Protein AF-A0A8T5FDL2-F1 (afdb_monomer)

pLDDT: mean 75.12, std 11.07, range [42.88, 91.69]

Secondary structure (DSSP, 8-state):
-HHHHHHHHHHHHHHHHHHHHHHHHHHHHHHHHHHHHHHHHHHHHHHHHHHHHHHHHHHHHH----TTHHHHHHHHHHHHHHHHHHHHHHHHHHHHHHHHHHHHHHHHHHHHHHHHHHHHHHHHHHHHHHHHHHHHHH----SSSHHHHHHHHHHHH-HHHHTSHHHHHHTTTPPPPPTTTS-SSS---GGGTTSSEEEE-SS-EEEEEEEEEE-HHHHHHHHHHHHHHHHHHHHTT--EEEEEEEEEEE-GGGSSHHHHHHHHHHHTTSSSEEEEEEE-SS-EEEEE--

Nearest PDB structures (foldseek):
  6grj-assembly1_B  TM=4.784E-01  e=1.355E-01  Aeromonas hydrophila
  7a0g-assembly1_JJJ  TM=4.866E-01  e=2.776E-01  Serratia marcescens
  7nsu-assembly1_D  TM=5.653E-01  e=1.238E+00  Escherichia coli
  2b5u-assembly2_C  TM=4.898E-01  e=6.806E-01  Escherichia coli
  1jch-assembly1_A  TM=4.962E-01  e=1.314E+00  Escherichia coli str. K-12 substr. W3110

Solvent-accessible surface area (backbone atoms only — not comparable to full-atom values): 15601 Å² total; per-residue (Å²): 113,72,62,60,56,49,54,53,50,52,52,47,54,52,52,52,53,50,52,51,48,53,55,51,51,54,50,36,51,54,44,36,52,52,15,50,51,33,30,52,51,11,53,52,42,35,52,52,38,50,52,52,51,51,53,50,54,52,55,58,75,73,53,96,79,68,87,60,75,49,50,58,53,49,53,51,50,53,52,53,42,52,53,42,42,53,53,15,52,51,32,32,53,53,12,49,51,40,34,54,52,32,51,53,54,47,53,52,48,53,56,53,47,51,52,51,50,48,55,51,55,60,65,39,43,63,55,41,52,51,38,46,54,52,47,34,74,73,49,72,79,54,57,93,46,76,67,29,25,53,50,46,54,47,32,71,53,36,64,65,47,57,78,29,74,63,39,59,36,42,79,68,75,39,80,65,75,39,40,71,76,56,64,90,80,57,101,62,75,75,86,51,50,94,29,47,35,71,45,76,49,95,92,20,24,42,37,31,40,74,46,63,66,48,43,58,71,56,50,51,50,51,52,54,50,49,48,65,54,34,62,62,27,50,79,71,73,46,35,49,46,36,39,40,38,36,19,55,38,72,40,69,68,63,76,39,83,66,31,60,59,56,48,51,60,60,46,67,74,40,89,40,33,54,33,36,34,34,44,52,101,78,38,55,46,81,78,42,81,94

Sequence (290 aa):
MSDQLNDESIHHTIIDHYELFIKTRDYLLTLLVIGSILLIAGVVGYQFTMDVSKNMLNIINETEIIKISFMNIVEQSVKLGFIGITSASLSMVIGSIIIVYSSGVFYITIIQGKKKKQEIIDSHHELIRRSYFLNFELVGFEGKTRLDKIFNHAAMVFPELKKTKTYKRFLKGKSVPKMKDRGISHKINKTWFDYDLAIKTISGVFVFKTKETINFLELKKIIDDVNSKQFVQKFFNEPVIRVICVAKSFDESIKNETFEKEFLEISKKGDYKVDLIEENENSYSVIWID

Structure (mmCIF, N/CA/C/O backbone):
data_AF-A0A8T5FDL2-F1
#
_entry.id   AF-A0A8T5FDL2-F1
#
loop_
_atom_site.group_PDB
_atom_site.id
_atom_site.type_symbol
_atom_site.label_atom_id
_atom_site.label_alt_id
_atom_site.label_comp_id
_atom_site.label_asym_id
_atom_site.label_entity_id
_atom_site.label_seq_id
_atom_site.pdbx_PDB_ins_code
_atom_site.Cartn_x
_atom_site.Cartn_y
_atom_site.Cartn_z
_atom_site.occupancy
_atom_site.B_iso_or_equiv
_atom_site.auth_seq_id
_atom_site.auth_comp_id
_atom_site.auth_asym_id
_atom_site.auth_atom_id
_atom_site.pdbx_PDB_model_num
ATOM 1 N N . MET A 1 1 ? -30.758 1.110 1.922 1.00 46.78 1 MET A N 1
ATOM 2 C CA . MET A 1 1 ? -30.216 0.019 1.076 1.00 46.78 1 MET A CA 1
ATOM 3 C C . MET A 1 1 ? -29.753 0.518 -0.295 1.00 46.78 1 MET A C 1
ATOM 5 O O . MET A 1 1 ? -28.713 0.059 -0.740 1.00 46.78 1 MET A O 1
ATOM 9 N N . SER A 1 2 ? -30.445 1.473 -0.939 1.00 44.56 2 SER A N 1
ATOM 10 C CA . SER A 1 2 ? -29.991 2.106 -2.197 1.00 44.56 2 SER A CA 1
ATOM 11 C C . SER A 1 2 ? -28.660 2.854 -2.065 1.00 44.56 2 SER A C 1
ATOM 13 O O . SER A 1 2 ? -27.810 2.733 -2.938 1.00 44.56 2 SER A O 1
ATOM 15 N N . ASP A 1 3 ? -28.456 3.572 -0.958 1.00 51.09 3 ASP A N 1
ATOM 16 C CA . ASP A 1 3 ? -27.266 4.417 -0.776 1.00 51.09 3 ASP A CA 1
ATOM 17 C C . ASP A 1 3 ? -25.990 3.595 -0.553 1.00 51.09 3 ASP A C 1
ATOM 19 O O . ASP A 1 3 ? -24.954 3.905 -1.122 1.00 51.09 3 ASP A O 1
ATOM 23 N N . GLN A 1 4 ? -26.078 2.478 0.178 1.00 48.72 4 GLN A N 1
ATOM 24 C CA . GLN A 1 4 ? -24.944 1.564 0.381 1.00 48.72 4 GLN A CA 1
ATOM 25 C C . GLN A 1 4 ? -24.502 0.875 -0.918 1.00 48.72 4 GLN A C 1
ATOM 27 O O . GLN A 1 4 ? -23.310 0.696 -1.144 1.00 48.72 4 GLN A O 1
ATOM 32 N N . LEU A 1 5 ? -25.455 0.517 -1.787 1.00 51.97 5 LEU A N 1
ATOM 33 C CA . LEU A 1 5 ? -25.165 -0.030 -3.118 1.00 51.97 5 LEU A CA 1
ATOM 34 C C . LEU A 1 5 ? -24.471 1.003 -4.014 1.00 51.97 5 LEU A C 1
ATOM 36 O O . LEU A 1 5 ? -23.606 0.644 -4.814 1.00 51.97 5 LEU A O 1
ATOM 40 N N . ASN A 1 6 ? -24.828 2.280 -3.866 1.00 57.81 6 ASN A N 1
ATOM 41 C CA . ASN A 1 6 ? -24.193 3.369 -4.596 1.00 57.81 6 ASN A CA 1
ATOM 42 C C . ASN A 1 6 ? -22.765 3.632 -4.084 1.00 57.81 6 ASN A C 1
ATOM 44 O O . ASN A 1 6 ? -21.838 3.722 -4.885 1.00 57.81 6 ASN A O 1
ATOM 48 N N . ASP A 1 7 ? -22.564 3.649 -2.765 1.00 58.69 7 ASP A N 1
ATOM 49 C CA . ASP A 1 7 ? -21.250 3.861 -2.143 1.00 58.69 7 ASP A CA 1
ATOM 50 C C . ASP A 1 7 ? -20.268 2.715 -2.456 1.00 58.69 7 ASP A C 1
ATOM 52 O O . ASP A 1 7 ? -19.099 2.954 -2.774 1.00 58.69 7 ASP A O 1
ATOM 56 N N . GLU A 1 8 ? -20.736 1.462 -2.445 1.00 61.38 8 GLU A N 1
ATOM 57 C CA . GLU A 1 8 ? -19.916 0.301 -2.816 1.00 61.38 8 GLU A CA 1
ATOM 58 C C . GLU A 1 8 ? -19.557 0.322 -4.316 1.00 61.38 8 GLU A C 1
ATOM 60 O O . GLU A 1 8 ? -18.412 0.052 -4.685 1.00 61.38 8 GLU A O 1
ATOM 65 N N . SER A 1 9 ? -20.492 0.733 -5.180 1.00 63.56 9 SER A N 1
ATOM 66 C CA . SER A 1 9 ? -20.265 0.926 -6.622 1.00 63.56 9 SER A CA 1
ATOM 67 C C . SER A 1 9 ? -19.225 2.018 -6.919 1.00 63.56 9 SER A C 1
ATOM 69 O O . SER A 1 9 ? -18.319 1.823 -7.741 1.00 63.56 9 SER A O 1
ATOM 71 N N . ILE A 1 10 ? -19.293 3.148 -6.208 1.00 64.38 10 ILE A N 1
ATOM 72 C CA . ILE A 1 10 ? -18.326 4.249 -6.326 1.00 64.38 10 ILE A CA 1
ATOM 73 C C . ILE A 1 10 ? -16.932 3.775 -5.896 1.00 64.38 10 ILE A C 1
ATOM 75 O O . ILE A 1 10 ? -15.960 3.968 -6.631 1.00 64.38 10 ILE A O 1
ATOM 79 N N . HIS A 1 11 ? -16.830 3.074 -4.761 1.00 63.56 11 HIS A N 1
ATOM 80 C CA . HIS A 1 11 ? -15.569 2.483 -4.307 1.00 63.56 11 HIS A CA 1
ATOM 81 C C . HIS A 1 11 ? -14.986 1.489 -5.317 1.00 63.56 11 HIS A C 1
ATOM 83 O O . HIS A 1 11 ? -13.786 1.526 -5.595 1.00 63.56 11 HIS A O 1
ATOM 89 N N . HIS A 1 12 ? -15.812 0.616 -5.896 1.00 66.88 12 HIS A N 1
ATOM 90 C CA . HIS A 1 12 ? -15.363 -0.331 -6.916 1.00 66.88 12 HIS A CA 1
ATOM 91 C C . HIS A 1 12 ? -14.820 0.369 -8.162 1.00 66.88 12 HIS A C 1
ATOM 93 O O . HIS A 1 12 ? -13.719 0.046 -8.609 1.00 66.88 12 HIS A O 1
ATOM 99 N N . THR A 1 13 ? -15.537 1.376 -8.661 1.00 66.81 13 THR A N 1
ATOM 100 C CA . THR A 1 13 ? -15.138 2.156 -9.843 1.00 66.81 13 THR A CA 1
ATOM 101 C C . THR A 1 13 ? -13.774 2.819 -9.646 1.00 66.81 13 THR A C 1
ATOM 103 O O . THR A 1 13 ? -12.929 2.832 -10.543 1.00 66.81 13 THR A O 1
ATOM 106 N N . ILE A 1 14 ? -13.529 3.333 -8.444 1.00 64.75 14 ILE A N 1
ATOM 107 C CA . ILE A 1 14 ? -12.275 3.986 -8.079 1.00 64.75 14 ILE A CA 1
ATOM 108 C C . ILE A 1 14 ? -11.114 2.989 -8.008 1.00 64.75 14 ILE A C 1
ATOM 110 O O . ILE A 1 14 ? -10.037 3.250 -8.553 1.00 64.75 14 ILE A O 1
ATOM 114 N N . I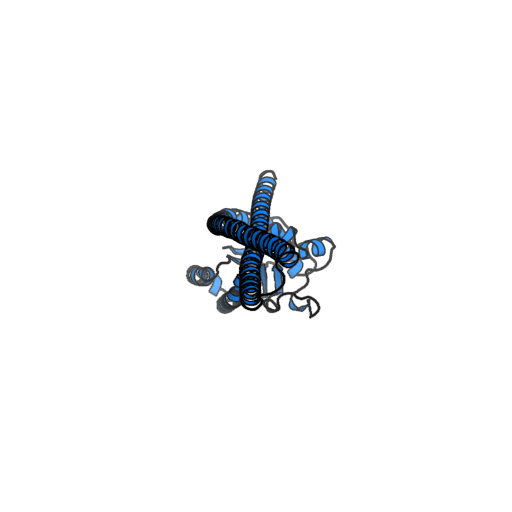LE A 1 15 ? -11.329 1.832 -7.376 1.00 65.56 15 ILE A N 1
ATOM 115 C CA . ILE A 1 15 ? -10.312 0.778 -7.282 1.00 65.56 15 ILE A CA 1
ATOM 116 C C . ILE A 1 15 ? -9.947 0.274 -8.680 1.00 65.56 15 ILE A C 1
ATOM 118 O O . ILE A 1 15 ? -8.767 0.091 -8.976 1.00 65.56 15 ILE A O 1
ATOM 122 N N . ASP A 1 16 ? -10.937 0.079 -9.546 1.00 69.06 16 ASP A N 1
ATOM 123 C CA . ASP A 1 16 ? -10.720 -0.412 -10.905 1.00 69.06 16 ASP A CA 1
ATOM 124 C C . ASP A 1 16 ? -9.981 0.633 -11.763 1.00 69.06 16 ASP A C 1
ATOM 126 O O . ASP A 1 16 ? -9.085 0.285 -12.538 1.00 69.06 16 ASP A O 1
ATOM 130 N N . HIS A 1 17 ? -10.255 1.930 -11.562 1.00 67.56 17 HIS A N 1
ATOM 131 C CA . HIS A 1 17 ? -9.475 3.010 -12.175 1.00 67.56 17 HIS A CA 1
ATOM 132 C C . HIS A 1 17 ? -8.007 2.992 -11.717 1.00 67.56 17 HIS A C 1
ATOM 134 O O . HIS A 1 17 ? -7.092 3.183 -12.523 1.00 67.56 17 HIS A O 1
ATOM 140 N N . TYR A 1 18 ? -7.761 2.721 -10.433 1.00 66.25 18 TYR A N 1
ATOM 141 C CA . TYR A 1 18 ? -6.410 2.622 -9.882 1.00 66.25 18 TYR A CA 1
ATOM 142 C C . TYR A 1 18 ? -5.662 1.362 -10.356 1.00 66.25 18 TYR A C 1
ATOM 144 O O . TYR A 1 18 ? -4.462 1.404 -10.639 1.00 66.25 18 TYR A O 1
ATOM 152 N N . GLU A 1 19 ? -6.365 0.243 -10.512 1.00 68.12 19 GLU A N 1
ATOM 153 C CA . GLU A 1 19 ? -5.810 -0.985 -11.084 1.00 68.12 19 GLU A CA 1
ATOM 154 C C . GLU A 1 19 ? -5.405 -0.777 -12.552 1.00 68.12 19 GLU A C 1
ATOM 156 O O . GLU A 1 19 ? -4.294 -1.138 -12.956 1.00 68.12 19 GLU A O 1
ATOM 161 N N . LEU A 1 20 ? -6.259 -0.105 -13.332 1.00 69.94 20 LEU A N 1
ATOM 162 C CA . LEU A 1 20 ? -5.952 0.294 -14.704 1.00 69.94 20 LEU A CA 1
ATOM 163 C C . LEU A 1 20 ? -4.722 1.209 -14.759 1.00 69.94 20 LEU A C 1
ATOM 165 O O . LEU A 1 20 ? -3.862 1.040 -15.627 1.00 69.94 20 LEU A O 1
ATOM 169 N N . PHE A 1 21 ? -4.604 2.141 -13.814 1.00 70.38 21 PHE A N 1
ATOM 170 C CA . PHE A 1 21 ? -3.457 3.035 -13.697 1.00 70.38 21 PHE A CA 1
ATOM 171 C C . PHE A 1 21 ? -2.140 2.276 -13.471 1.00 70.38 21 PHE A C 1
ATOM 173 O O . PHE A 1 21 ? -1.176 2.491 -14.210 1.00 70.38 21 PHE A O 1
ATOM 180 N N . ILE A 1 22 ? -2.098 1.356 -12.499 1.00 67.12 22 ILE A N 1
ATOM 181 C CA . ILE A 1 22 ? -0.906 0.532 -12.232 1.00 67.12 22 ILE A CA 1
ATOM 182 C C . ILE A 1 22 ? -0.541 -0.297 -13.463 1.00 67.12 22 ILE A C 1
ATOM 184 O O . ILE A 1 22 ? 0.617 -0.303 -13.879 1.00 67.12 22 ILE A O 1
ATOM 188 N N . LYS A 1 23 ? -1.530 -0.945 -14.087 1.00 74.94 23 LYS A N 1
ATOM 189 C CA . LYS A 1 23 ? -1.309 -1.774 -15.276 1.00 74.94 23 LYS A CA 1
ATOM 190 C C . LYS A 1 23 ? -0.749 -0.959 -16.445 1.00 74.94 23 LYS A C 1
ATOM 192 O O . LYS A 1 23 ? 0.162 -1.413 -17.134 1.00 74.94 23 LYS A O 1
ATOM 197 N N . THR A 1 24 ? -1.255 0.258 -16.636 1.00 73.81 24 THR A N 1
ATOM 198 C CA . THR A 1 24 ? -0.779 1.186 -17.674 1.00 73.81 24 THR A CA 1
ATOM 199 C C . THR A 1 24 ? 0.656 1.631 -17.400 1.00 73.81 24 THR A C 1
ATOM 201 O O . THR A 1 24 ? 1.486 1.636 -18.306 1.00 73.81 24 THR A O 1
ATOM 204 N N . ARG A 1 25 ? 0.986 1.947 -16.143 1.00 75.31 25 ARG A N 1
ATOM 205 C CA . ARG A 1 25 ? 2.351 2.296 -15.733 1.00 75.31 25 ARG A CA 1
ATOM 206 C C . ARG A 1 25 ? 3.336 1.153 -15.985 1.00 75.31 25 ARG A C 1
ATOM 208 O O . ARG A 1 25 ? 4.406 1.391 -16.539 1.00 75.31 25 ARG A O 1
ATOM 215 N N . ASP A 1 26 ? 2.989 -0.065 -15.579 1.00 73.38 26 ASP A N 1
ATOM 216 C CA . ASP A 1 26 ? 3.865 -1.228 -15.742 1.00 73.38 26 ASP A CA 1
ATOM 217 C C . ASP A 1 26 ? 4.092 -1.531 -17.235 1.00 73.38 26 ASP A C 1
ATOM 219 O O . ASP A 1 26 ? 5.222 -1.790 -17.650 1.00 73.38 26 ASP A O 1
ATOM 223 N N . TYR A 1 27 ? 3.059 -1.373 -18.072 1.00 80.00 27 TYR A N 1
ATOM 224 C CA . TYR A 1 27 ? 3.185 -1.453 -19.530 1.00 80.00 27 TYR A CA 1
ATOM 225 C C . TYR A 1 27 ? 4.138 -0.385 -20.102 1.00 80.00 27 TYR A C 1
ATOM 227 O O . TYR A 1 27 ? 5.023 -0.699 -20.900 1.00 80.00 27 TYR A O 1
ATOM 235 N N . LEU A 1 28 ? 4.033 0.869 -19.653 1.00 77.50 28 LEU A N 1
ATOM 236 C CA . LEU A 1 28 ? 4.939 1.945 -20.078 1.00 77.50 28 LEU A CA 1
ATOM 237 C C . LEU A 1 28 ? 6.398 1.676 -19.681 1.00 77.50 28 LEU A C 1
ATOM 239 O O . LEU A 1 28 ? 7.301 1.943 -20.472 1.00 77.50 28 LEU A O 1
ATOM 243 N N . LEU A 1 29 ? 6.640 1.095 -18.501 1.00 76.38 29 LEU A N 1
ATOM 244 C CA . LEU A 1 29 ? 7.984 0.681 -18.081 1.00 76.38 29 LEU A CA 1
ATOM 245 C C . LEU A 1 29 ? 8.539 -0.432 -18.973 1.00 76.38 29 LEU A C 1
ATOM 247 O O . LEU A 1 29 ? 9.701 -0.371 -19.370 1.00 76.38 29 LEU A O 1
ATOM 251 N N . THR A 1 30 ? 7.718 -1.420 -19.343 1.00 81.00 30 THR A N 1
ATOM 252 C CA . THR A 1 30 ? 8.159 -2.459 -20.288 1.00 81.00 30 THR A CA 1
ATOM 253 C C . THR A 1 30 ? 8.506 -1.881 -21.659 1.00 81.00 30 THR A C 1
ATOM 255 O O . THR A 1 30 ? 9.526 -2.260 -22.233 1.00 81.00 30 THR A O 1
ATOM 258 N N . LEU A 1 31 ? 7.736 -0.903 -22.151 1.00 82.69 31 LEU A N 1
ATOM 259 C CA . LEU A 1 31 ? 8.047 -0.192 -23.393 1.00 82.69 31 LEU A CA 1
ATOM 260 C C . LEU A 1 31 ? 9.364 0.587 -23.307 1.00 82.69 31 LEU A C 1
ATOM 262 O O . LEU A 1 31 ? 10.145 0.543 -24.255 1.00 82.69 31 LEU A O 1
ATOM 266 N N . LEU A 1 32 ? 9.646 1.246 -22.179 1.00 83.12 32 LEU A N 1
ATOM 267 C CA . LEU A 1 32 ? 10.924 1.932 -21.956 1.00 83.12 32 LEU A CA 1
ATOM 268 C C . LEU A 1 32 ? 12.110 0.965 -22.004 1.00 83.12 32 LEU A C 1
ATOM 270 O O . LEU A 1 32 ? 13.120 1.261 -22.644 1.00 83.12 32 LEU A O 1
ATOM 274 N N . VAL A 1 33 ? 11.987 -0.204 -21.369 1.00 83.69 33 VAL A N 1
ATOM 275 C CA . VAL A 1 33 ? 13.027 -1.244 -21.400 1.00 83.69 33 VAL A CA 1
ATOM 276 C C . VAL A 1 33 ? 13.243 -1.753 -22.826 1.00 83.69 33 VAL A C 1
ATOM 278 O O . VAL A 1 33 ? 14.383 -1.807 -23.283 1.00 83.69 33 VAL A O 1
ATOM 281 N N . ILE A 1 34 ? 12.168 -2.059 -23.560 1.00 84.38 34 ILE A N 1
ATOM 282 C CA . ILE A 1 34 ? 12.250 -2.511 -24.959 1.00 84.38 34 ILE A CA 1
ATOM 283 C C . ILE A 1 34 ? 12.903 -1.440 -25.842 1.00 84.38 34 ILE A C 1
ATOM 285 O O . ILE A 1 34 ? 13.822 -1.749 -26.600 1.00 84.38 34 ILE A O 1
ATOM 289 N N . GLY A 1 35 ? 12.479 -0.179 -25.719 1.00 80.56 35 GLY A N 1
ATOM 290 C CA . GLY A 1 35 ? 13.069 0.938 -26.457 1.00 80.56 35 GLY A CA 1
ATOM 291 C C . GLY A 1 35 ? 14.560 1.115 -26.155 1.00 80.56 35 GLY A C 1
ATOM 292 O O . GLY A 1 35 ? 15.351 1.341 -27.070 1.00 80.56 35 GLY A O 1
ATOM 293 N N . SER A 1 36 ? 14.960 0.925 -24.894 1.00 83.44 36 SER A N 1
ATOM 294 C CA . SER A 1 36 ? 16.364 1.003 -24.466 1.00 83.44 36 SER A CA 1
ATOM 295 C C . SER A 1 36 ? 17.205 -0.126 -25.064 1.00 83.44 36 SER A C 1
ATOM 297 O O . SER A 1 36 ? 18.302 0.122 -25.561 1.00 83.44 36 SER A O 1
ATOM 299 N N . ILE A 1 37 ? 16.677 -1.355 -25.082 1.00 85.94 37 ILE A N 1
ATOM 300 C CA . ILE A 1 37 ? 17.334 -2.508 -25.716 1.00 85.94 37 ILE A CA 1
ATOM 301 C C . ILE A 1 37 ? 17.516 -2.265 -27.218 1.00 85.94 37 ILE A C 1
ATOM 303 O O . ILE A 1 37 ? 18.600 -2.512 -27.740 1.00 85.94 37 ILE A O 1
ATOM 307 N N . LEU A 1 38 ? 16.495 -1.743 -27.908 1.00 81.81 38 LEU A N 1
ATOM 308 C CA . LEU A 1 38 ? 16.569 -1.433 -29.342 1.00 81.81 38 LEU A CA 1
ATOM 309 C C . LEU A 1 38 ? 17.611 -0.353 -29.659 1.00 81.81 38 LEU A C 1
ATOM 311 O O . LEU A 1 38 ? 18.332 -0.477 -30.651 1.00 81.81 38 LEU A O 1
ATOM 315 N N . LEU A 1 39 ? 17.726 0.671 -28.807 1.00 81.50 39 LEU A N 1
ATOM 316 C CA . LEU A 1 39 ? 18.764 1.695 -28.931 1.00 81.50 39 LEU A CA 1
ATOM 317 C C . LEU A 1 39 ? 20.164 1.105 -28.760 1.00 81.50 39 LEU A C 1
ATOM 319 O O . LEU A 1 39 ? 21.026 1.344 -29.600 1.00 81.50 39 LEU A O 1
ATOM 323 N N . ILE A 1 40 ? 20.384 0.313 -27.705 1.00 84.44 40 ILE A N 1
ATOM 324 C CA . ILE A 1 40 ? 21.684 -0.322 -27.439 1.00 84.44 40 ILE A CA 1
ATOM 325 C C . ILE A 1 40 ? 22.054 -1.269 -28.583 1.00 84.44 40 ILE A C 1
ATOM 327 O O . ILE A 1 40 ? 23.170 -1.201 -29.091 1.00 84.44 40 ILE A O 1
ATOM 331 N N . ALA A 1 41 ? 21.117 -2.107 -29.034 1.00 80.69 41 ALA A N 1
ATOM 332 C CA . ALA A 1 41 ? 21.327 -3.007 -30.165 1.00 80.69 41 ALA A CA 1
ATOM 333 C C . ALA A 1 41 ? 21.661 -2.240 -31.454 1.00 80.69 41 ALA A C 1
ATOM 335 O O . ALA A 1 41 ? 22.539 -2.662 -32.201 1.00 80.69 41 ALA A O 1
ATOM 336 N N . GLY A 1 42 ? 21.013 -1.094 -31.684 1.00 79.75 42 GLY A N 1
ATOM 337 C CA . GLY A 1 42 ? 21.320 -0.209 -32.805 1.00 79.75 42 GLY A CA 1
ATOM 338 C C . GLY A 1 42 ? 22.719 0.398 -32.726 1.00 79.75 42 GLY A C 1
ATOM 339 O O . GLY A 1 42 ? 23.465 0.323 -33.695 1.00 79.75 42 GLY A O 1
ATOM 340 N N . VAL A 1 43 ? 23.122 0.926 -31.565 1.00 82.69 43 VAL A N 1
ATOM 341 C CA . VAL A 1 43 ? 24.470 1.493 -31.361 1.00 82.69 43 VAL A CA 1
ATOM 342 C C . VAL A 1 43 ? 25.552 0.427 -31.533 1.00 82.69 43 VAL A C 1
ATOM 344 O O . VAL A 1 43 ? 26.521 0.649 -32.256 1.00 82.69 43 VAL A O 1
ATOM 347 N N . VAL A 1 44 ? 25.378 -0.740 -30.907 1.00 85.19 44 VAL A N 1
ATOM 348 C CA . VAL A 1 44 ? 26.329 -1.858 -31.000 1.00 85.19 44 VAL A CA 1
ATOM 349 C C . VAL A 1 44 ? 26.395 -2.393 -32.429 1.00 85.19 44 VAL A C 1
ATOM 351 O O . VAL A 1 44 ? 27.486 -2.603 -32.953 1.00 85.19 44 VAL A O 1
ATOM 354 N N . GLY A 1 45 ? 25.245 -2.567 -33.087 1.00 78.56 45 GLY A N 1
ATOM 355 C CA . GLY A 1 45 ? 25.176 -2.991 -34.484 1.00 78.56 45 GLY A CA 1
ATOM 356 C C . GLY A 1 45 ? 25.868 -2.001 -35.418 1.00 78.56 45 GLY A C 1
ATOM 357 O O . GLY A 1 45 ? 26.663 -2.409 -36.263 1.00 78.56 45 GLY A O 1
ATOM 358 N N . TYR A 1 46 ? 25.647 -0.700 -35.216 1.00 78.62 46 TYR A N 1
ATOM 359 C CA . TYR A 1 46 ? 26.307 0.354 -35.982 1.00 78.62 46 TYR A CA 1
ATOM 360 C C . TYR A 1 46 ? 27.831 0.314 -35.798 1.00 78.62 46 TYR A C 1
ATOM 362 O O . TYR A 1 46 ? 28.560 0.260 -36.787 1.00 78.62 46 TYR A O 1
ATOM 370 N N . GLN A 1 47 ? 28.320 0.256 -34.553 1.00 82.62 47 GLN A N 1
ATOM 371 C CA . GLN A 1 47 ? 29.756 0.155 -34.257 1.00 82.62 47 GLN A CA 1
ATOM 372 C C . GLN A 1 47 ? 30.387 -1.088 -34.892 1.00 82.62 47 GLN A C 1
ATOM 374 O O . GLN A 1 47 ? 31.385 -0.972 -35.597 1.00 82.62 47 GLN A O 1
ATOM 379 N N . PHE A 1 48 ? 29.755 -2.253 -34.736 1.00 81.19 48 PHE A N 1
ATOM 380 C CA . PHE A 1 48 ? 30.233 -3.497 -35.333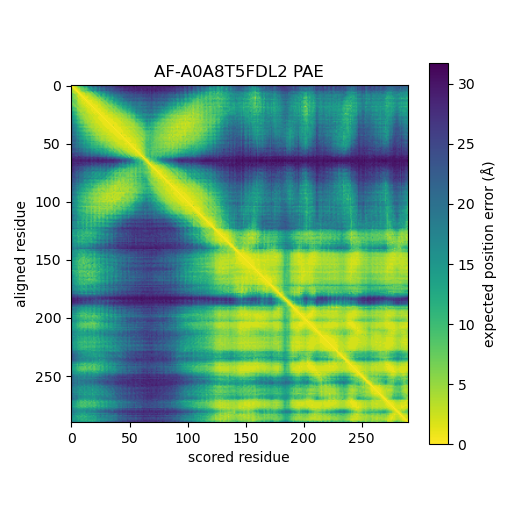 1.00 81.19 48 PHE A CA 1
ATOM 381 C C . PHE A 1 48 ? 30.317 -3.407 -36.864 1.00 81.19 48 PHE A C 1
ATOM 383 O O . PHE A 1 48 ? 31.327 -3.788 -37.453 1.00 81.19 48 PHE A O 1
ATOM 390 N N . THR A 1 49 ? 29.289 -2.861 -37.526 1.00 77.38 49 THR A N 1
ATOM 391 C CA . THR A 1 49 ? 29.307 -2.694 -38.991 1.00 77.38 49 THR A CA 1
ATOM 392 C C . THR A 1 49 ? 30.385 -1.716 -39.461 1.00 77.38 49 THR A C 1
ATOM 394 O O . THR A 1 49 ? 31.031 -1.972 -40.477 1.00 77.38 49 THR A O 1
ATOM 397 N N . MET A 1 50 ? 30.637 -0.642 -38.705 1.00 77.31 50 MET A N 1
ATOM 398 C CA . MET A 1 50 ? 31.711 0.314 -38.986 1.00 77.31 50 MET A CA 1
ATOM 399 C C . MET A 1 50 ? 33.099 -0.313 -38.818 1.00 77.31 50 MET A C 1
ATOM 401 O O . MET A 1 50 ? 33.958 -0.114 -39.678 1.00 77.31 50 MET A O 1
ATOM 405 N N . ASP A 1 51 ? 33.313 -1.108 -37.769 1.00 80.31 51 ASP A N 1
ATOM 406 C CA . ASP A 1 51 ? 34.584 -1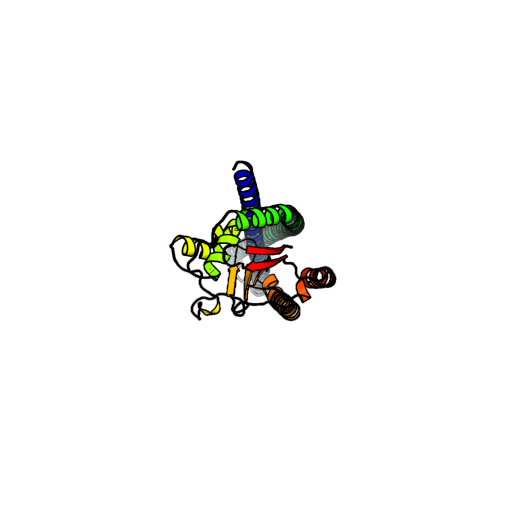.797 -37.522 1.00 80.31 51 ASP A CA 1
ATOM 407 C C . ASP A 1 51 ? 34.875 -2.850 -38.598 1.00 80.31 51 ASP A C 1
ATOM 409 O O . ASP A 1 51 ? 35.985 -2.906 -39.134 1.00 80.31 51 ASP A O 1
ATOM 413 N N . VAL A 1 52 ? 33.867 -3.640 -38.988 1.00 77.19 52 VAL A N 1
ATOM 414 C CA . VAL A 1 52 ? 33.983 -4.597 -40.101 1.00 77.19 52 VAL A CA 1
ATOM 415 C C . VAL A 1 52 ? 34.281 -3.868 -41.411 1.00 77.19 52 VAL A C 1
ATOM 417 O O . VAL A 1 52 ? 35.190 -4.271 -42.136 1.00 77.19 52 VAL A O 1
ATOM 420 N N . SER A 1 53 ? 33.574 -2.770 -41.702 1.00 70.75 53 SER A N 1
ATOM 421 C CA . SER A 1 53 ? 33.814 -1.970 -42.907 1.00 70.75 53 SER A CA 1
ATOM 422 C C . SER A 1 53 ? 35.231 -1.394 -42.938 1.00 70.75 53 SER A C 1
ATOM 424 O O . SER A 1 53 ? 35.870 -1.411 -43.987 1.00 70.75 53 SER A O 1
ATOM 426 N N . LYS A 1 54 ? 35.738 -0.898 -41.804 1.00 75.19 54 LYS A N 1
ATOM 427 C CA . LYS A 1 54 ? 37.090 -0.337 -41.687 1.00 75.19 54 LYS A CA 1
ATOM 428 C C . LYS A 1 54 ? 38.163 -1.408 -41.883 1.00 75.19 54 LYS A C 1
ATOM 430 O O . LYS A 1 54 ? 39.122 -1.183 -42.617 1.00 75.19 54 LYS A O 1
ATOM 435 N N . ASN A 1 55 ? 37.974 -2.584 -41.284 1.00 73.56 55 ASN A N 1
ATOM 436 C CA . ASN A 1 55 ? 38.881 -3.719 -41.451 1.00 73.56 55 ASN A CA 1
ATOM 437 C C . ASN A 1 55 ? 38.898 -4.228 -42.898 1.00 73.56 55 ASN A C 1
ATOM 439 O O . ASN A 1 55 ? 39.973 -4.492 -43.429 1.00 73.56 55 ASN A O 1
ATOM 443 N N . MET A 1 56 ? 37.743 -4.301 -43.568 1.00 67.19 56 MET A N 1
ATOM 444 C CA . MET A 1 56 ? 37.698 -4.649 -44.992 1.00 67.19 56 MET A CA 1
ATOM 445 C C . MET A 1 56 ? 38.421 -3.623 -45.868 1.00 67.19 56 MET A C 1
ATOM 447 O O . MET A 1 56 ? 39.151 -4.014 -46.773 1.00 67.19 56 MET A O 1
ATOM 451 N N . LEU A 1 57 ? 38.262 -2.326 -45.589 1.00 66.56 57 LEU A N 1
ATOM 452 C CA . LEU A 1 57 ? 38.938 -1.267 -46.345 1.00 66.56 57 LEU A CA 1
ATOM 453 C C . LEU A 1 57 ? 40.469 -1.364 -46.227 1.00 66.56 57 LEU A C 1
ATOM 455 O O . LEU A 1 57 ? 41.178 -1.176 -47.212 1.00 66.56 57 LEU A O 1
ATOM 459 N N . ASN A 1 58 ? 40.973 -1.708 -45.038 1.00 69.06 58 ASN A N 1
ATOM 460 C CA . ASN A 1 58 ? 42.401 -1.936 -44.811 1.00 69.06 58 ASN A CA 1
ATOM 461 C C . ASN A 1 58 ? 42.920 -3.158 -45.587 1.00 69.06 58 ASN A C 1
ATOM 463 O O . ASN A 1 58 ? 43.951 -3.059 -46.243 1.00 69.06 58 ASN A O 1
ATOM 467 N N . ILE A 1 59 ? 42.182 -4.274 -45.578 1.00 65.81 59 ILE A N 1
ATOM 468 C CA . ILE A 1 59 ? 42.549 -5.495 -46.321 1.00 65.81 59 ILE A CA 1
ATOM 469 C C . ILE A 1 59 ? 42.593 -5.232 -47.836 1.00 65.81 59 ILE A C 1
ATOM 471 O O . ILE A 1 59 ? 43.493 -5.715 -48.525 1.00 65.81 59 ILE A O 1
ATOM 475 N N . ILE A 1 60 ? 41.648 -4.440 -48.358 1.00 63.34 60 ILE A N 1
ATOM 476 C CA . ILE A 1 60 ? 41.606 -4.042 -49.775 1.00 63.34 60 ILE A CA 1
ATOM 477 C C . ILE A 1 60 ? 42.829 -3.188 -50.150 1.00 63.34 60 ILE A C 1
ATOM 479 O O . ILE A 1 60 ? 43.370 -3.360 -51.238 1.00 63.34 60 ILE A O 1
ATOM 483 N N . ASN A 1 61 ? 43.297 -2.305 -49.262 1.00 61.09 61 ASN A N 1
ATOM 484 C CA . ASN A 1 61 ? 44.486 -1.481 -49.512 1.00 61.09 61 ASN A CA 1
ATOM 485 C C . ASN A 1 61 ? 45.807 -2.273 -49.472 1.00 61.09 61 ASN A C 1
ATOM 487 O O . ASN A 1 61 ? 46.787 -1.834 -50.068 1.00 61.09 61 ASN A O 1
ATOM 491 N N . GLU A 1 62 ? 45.851 -3.420 -48.789 1.00 62.00 62 GLU A N 1
ATOM 492 C CA . GLU A 1 62 ? 47.059 -4.254 -48.658 1.00 62.00 62 GLU A CA 1
ATOM 493 C C . GLU A 1 62 ? 47.210 -5.319 -49.761 1.00 62.00 62 GLU A C 1
ATOM 495 O O . GLU A 1 62 ? 48.284 -5.905 -49.901 1.00 62.00 62 GLU A O 1
ATOM 500 N N . THR A 1 63 ? 46.175 -5.587 -50.568 1.00 59.34 63 THR A N 1
ATOM 501 C CA . THR A 1 63 ? 46.180 -6.693 -51.545 1.00 59.34 63 THR A CA 1
ATOM 502 C C . THR A 1 63 ? 46.014 -6.215 -52.991 1.00 59.34 63 THR A C 1
ATOM 504 O O . THR A 1 63 ? 44.918 -5.942 -53.466 1.00 59.34 63 THR A O 1
ATOM 507 N N . GLU A 1 64 ? 47.116 -6.171 -53.748 1.00 56.94 64 GLU A N 1
ATOM 508 C CA . GLU A 1 64 ? 47.129 -5.721 -55.153 1.00 56.94 64 GLU A CA 1
ATOM 509 C C . GLU A 1 64 ? 46.700 -6.793 -56.188 1.00 56.94 64 GLU A C 1
ATOM 511 O O . GLU A 1 64 ? 46.793 -6.561 -57.394 1.00 56.94 64 GLU A O 1
ATOM 516 N N . ILE A 1 65 ? 46.257 -7.995 -55.783 1.00 54.09 65 ILE A N 1
ATOM 517 C CA . ILE A 1 65 ? 46.248 -9.160 -56.692 1.00 54.09 65 ILE A CA 1
ATOM 518 C C . ILE A 1 65 ? 44.901 -9.927 -56.712 1.00 54.09 65 ILE A C 1
ATOM 520 O O . ILE A 1 65 ? 44.449 -10.470 -55.710 1.00 54.09 65 ILE A O 1
ATOM 524 N N . ILE A 1 66 ? 44.352 -10.038 -57.939 1.00 54.16 66 ILE A N 1
ATOM 525 C CA . ILE A 1 66 ? 43.170 -10.776 -58.470 1.00 54.16 66 ILE A CA 1
ATOM 526 C C . ILE A 1 66 ? 41.865 -9.961 -58.590 1.00 54.16 66 ILE A C 1
ATOM 528 O O . ILE A 1 66 ? 41.010 -9.914 -57.719 1.00 54.16 66 ILE A O 1
ATOM 532 N N . LYS A 1 67 ? 41.666 -9.389 -59.783 1.00 53.50 67 LYS A N 1
ATOM 533 C CA . LYS A 1 67 ? 40.729 -8.293 -60.088 1.00 53.50 67 LYS A CA 1
ATOM 534 C C . LYS A 1 67 ? 39.271 -8.679 -60.411 1.00 53.50 67 LYS A C 1
ATOM 536 O O . LYS A 1 67 ? 38.488 -7.784 -60.693 1.00 53.50 67 LYS A O 1
ATOM 541 N N . ILE A 1 68 ? 38.887 -9.964 -60.426 1.00 53.97 68 ILE A N 1
ATOM 542 C CA . ILE A 1 68 ? 37.547 -10.384 -60.918 1.00 53.97 68 ILE A CA 1
ATOM 543 C C . ILE A 1 68 ? 36.737 -11.151 -59.859 1.00 53.97 68 ILE A C 1
ATOM 545 O O . ILE A 1 68 ? 35.645 -10.711 -59.512 1.00 53.97 68 ILE A O 1
ATOM 549 N N . SER A 1 69 ? 37.268 -12.223 -59.257 1.00 56.12 69 SER A N 1
ATOM 550 C CA . SER A 1 69 ? 36.571 -12.908 -58.145 1.00 56.12 69 SER A CA 1
ATOM 551 C C . SER A 1 69 ? 36.493 -12.050 -56.877 1.00 56.12 69 SER A C 1
ATOM 553 O O . SER A 1 69 ? 35.535 -12.153 -56.116 1.00 56.12 69 SER A O 1
ATOM 555 N N . PHE A 1 70 ? 37.468 -11.159 -56.679 1.00 59.34 70 PHE A N 1
ATOM 556 C CA . PHE A 1 70 ? 37.508 -10.239 -55.544 1.00 59.34 70 PHE A CA 1
ATOM 557 C C . PHE A 1 70 ? 36.464 -9.120 -55.676 1.00 59.34 70 PHE A C 1
ATOM 559 O O . PHE A 1 70 ? 35.872 -8.735 -54.675 1.00 59.34 70 PHE A O 1
ATOM 566 N N . MET A 1 71 ? 36.136 -8.665 -56.896 1.00 59.34 71 MET A N 1
ATOM 567 C CA . MET A 1 71 ? 35.090 -7.648 -57.084 1.00 59.34 71 MET A CA 1
ATOM 568 C C . MET A 1 71 ? 33.701 -8.146 -56.676 1.00 59.34 71 MET A C 1
ATOM 570 O O . MET A 1 71 ? 32.980 -7.405 -56.019 1.00 59.34 71 MET A O 1
ATOM 574 N N . ASN A 1 72 ? 33.347 -9.403 -56.967 1.00 62.47 72 ASN A N 1
ATOM 575 C CA . ASN A 1 72 ? 32.063 -9.967 -56.527 1.00 62.47 72 ASN A CA 1
ATOM 576 C C . ASN A 1 72 ? 31.978 -10.109 -54.997 1.00 62.47 72 ASN A C 1
ATOM 578 O O . ASN A 1 72 ? 30.923 -9.867 -54.411 1.00 62.47 72 ASN A O 1
ATOM 582 N N . ILE A 1 73 ? 33.085 -10.474 -54.340 1.00 65.00 73 ILE A N 1
ATOM 583 C CA . ILE A 1 73 ? 33.160 -10.591 -52.875 1.00 65.00 73 ILE A CA 1
ATOM 584 C C . ILE A 1 73 ? 33.082 -9.205 -52.221 1.00 65.00 73 ILE A C 1
ATOM 586 O O . ILE A 1 73 ? 32.338 -9.018 -51.257 1.00 65.00 73 ILE A O 1
ATOM 590 N N . VAL A 1 74 ? 33.792 -8.218 -52.772 1.00 64.00 74 VAL A N 1
ATOM 591 C CA . VAL A 1 74 ? 33.758 -6.825 -52.306 1.00 64.00 74 VAL A CA 1
ATOM 592 C C . VAL A 1 74 ? 32.365 -6.224 -52.501 1.00 64.00 7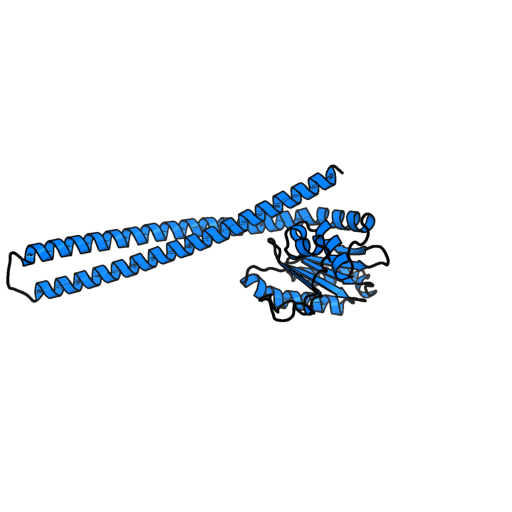4 VAL A C 1
ATOM 594 O O . VAL A 1 74 ? 31.830 -5.624 -51.574 1.00 64.00 74 VAL A O 1
ATOM 597 N N . GLU A 1 75 ? 31.716 -6.446 -53.646 1.00 67.62 75 GLU A N 1
ATOM 598 C CA . GLU A 1 75 ? 30.364 -5.940 -53.909 1.00 67.62 75 GLU A CA 1
ATOM 599 C C . GLU A 1 75 ? 29.317 -6.548 -52.960 1.00 67.62 75 GLU A C 1
ATOM 601 O O . GLU A 1 75 ? 28.471 -5.827 -52.422 1.00 67.62 75 GLU A O 1
ATOM 606 N N . GLN A 1 76 ? 29.385 -7.859 -52.691 1.00 69.75 76 GLN A N 1
ATOM 607 C CA . GLN A 1 76 ? 28.518 -8.499 -51.694 1.00 69.75 76 GLN A CA 1
ATOM 608 C C . GLN A 1 76 ? 28.769 -7.955 -50.285 1.00 69.75 76 GLN A C 1
ATOM 610 O O . GLN A 1 76 ? 27.820 -7.675 -49.553 1.00 69.75 76 GLN A O 1
ATOM 615 N N . SER A 1 77 ? 30.032 -7.744 -49.922 1.00 64.94 77 SER A N 1
ATOM 616 C CA . SER A 1 77 ? 30.417 -7.234 -48.606 1.00 64.94 77 SER A CA 1
ATOM 617 C C . SER A 1 77 ? 29.953 -5.794 -48.375 1.00 64.94 77 SER A C 1
ATOM 619 O O . SER A 1 77 ? 29.432 -5.474 -47.307 1.00 64.94 77 SER A O 1
ATOM 621 N N . VAL A 1 78 ? 30.051 -4.939 -49.398 1.00 67.31 78 VAL A N 1
ATOM 622 C CA . VAL A 1 78 ? 29.534 -3.562 -49.370 1.00 67.31 78 VAL A CA 1
ATOM 623 C C . VAL A 1 78 ? 28.007 -3.550 -49.245 1.00 67.31 78 VAL A C 1
ATOM 625 O O . VAL A 1 78 ? 27.465 -2.786 -48.443 1.00 67.31 78 VAL A O 1
ATOM 628 N N . LYS A 1 79 ? 27.296 -4.431 -49.965 1.00 72.81 79 LYS A N 1
ATOM 629 C CA . LYS A 1 79 ? 25.833 -4.575 -49.839 1.00 72.81 79 LYS A CA 1
ATOM 630 C C . LYS A 1 79 ? 25.417 -5.021 -48.434 1.00 72.81 79 LYS A C 1
ATOM 632 O O . LYS A 1 79 ? 24.503 -4.430 -47.864 1.00 72.81 79 LYS A O 1
ATOM 637 N N . LEU A 1 80 ? 26.102 -6.008 -47.849 1.00 69.31 80 LEU A N 1
ATOM 638 C CA . LEU A 1 80 ? 25.854 -6.450 -46.470 1.00 69.31 80 LEU A CA 1
ATOM 639 C C . LEU A 1 80 ? 26.142 -5.345 -45.444 1.00 69.31 80 LEU A C 1
ATOM 641 O O . LEU A 1 80 ? 25.347 -5.154 -44.525 1.00 69.31 80 LEU A O 1
ATOM 645 N N . GLY A 1 81 ? 27.224 -4.581 -45.622 1.00 67.50 81 GLY A N 1
ATOM 646 C CA . GLY A 1 81 ? 27.547 -3.433 -44.772 1.00 67.50 81 GLY A CA 1
ATOM 647 C C . GLY A 1 81 ? 26.468 -2.348 -44.813 1.00 67.50 81 GLY A C 1
ATOM 648 O O . GLY A 1 81 ? 26.035 -1.867 -43.767 1.00 67.50 81 GLY A O 1
ATOM 649 N N . PHE A 1 82 ? 25.957 -2.019 -46.003 1.00 73.31 82 PHE A N 1
ATOM 650 C CA . PHE A 1 82 ? 24.889 -1.028 -46.169 1.00 73.31 82 PHE A CA 1
ATOM 651 C C . PHE A 1 82 ? 23.561 -1.478 -45.537 1.00 73.31 82 PHE A C 1
ATOM 653 O O . PHE A 1 82 ? 22.891 -0.695 -44.859 1.00 73.31 82 PHE A O 1
ATOM 660 N N . ILE A 1 83 ? 23.195 -2.755 -45.694 1.00 76.69 83 ILE A N 1
ATOM 661 C CA . ILE A 1 83 ? 22.022 -3.348 -45.027 1.00 76.69 83 ILE A CA 1
ATOM 662 C C . ILE A 1 83 ? 22.203 -3.320 -43.498 1.00 76.69 83 ILE A C 1
ATOM 664 O O . ILE A 1 83 ? 21.282 -2.960 -42.766 1.00 76.69 83 ILE A O 1
ATOM 668 N N . GLY A 1 84 ? 23.407 -3.625 -43.007 1.00 73.06 84 GLY A N 1
ATOM 669 C CA . GLY A 1 84 ? 23.750 -3.546 -41.587 1.00 73.06 84 GLY A CA 1
ATOM 670 C C . GLY A 1 84 ? 23.568 -2.137 -41.013 1.00 73.06 84 GLY A C 1
ATOM 671 O O . GLY A 1 84 ? 22.832 -1.960 -40.045 1.00 73.06 84 GLY A O 1
ATOM 672 N N . ILE A 1 85 ? 24.149 -1.123 -41.659 1.00 76.81 85 ILE A N 1
ATOM 673 C CA . ILE A 1 85 ? 24.077 0.281 -41.220 1.00 76.81 85 ILE A CA 1
ATOM 674 C C . ILE A 1 85 ? 22.637 0.803 -41.243 1.00 76.81 85 ILE A C 1
ATOM 676 O O . ILE A 1 85 ? 22.200 1.464 -40.299 1.00 76.81 85 ILE A O 1
ATOM 680 N N . THR A 1 86 ? 21.882 0.505 -42.302 1.00 77.75 86 THR A N 1
ATOM 681 C CA . THR A 1 86 ? 20.484 0.947 -42.431 1.00 77.75 86 THR A CA 1
ATOM 682 C C . THR A 1 86 ? 19.578 0.276 -41.399 1.00 77.75 86 THR A C 1
ATOM 684 O O . THR A 1 86 ? 18.762 0.958 -40.781 1.00 77.75 86 THR A O 1
ATOM 687 N N . SER A 1 87 ? 19.761 -1.022 -41.137 1.00 76.94 87 SER A N 1
ATOM 688 C CA . SER A 1 87 ? 19.001 -1.743 -40.107 1.00 76.94 87 SER A CA 1
ATOM 689 C C . SER A 1 87 ? 19.311 -1.255 -38.684 1.00 76.94 87 SER A C 1
ATOM 691 O O . SER A 1 87 ? 18.386 -1.042 -37.898 1.00 76.94 87 SER A O 1
ATOM 693 N N . ALA A 1 88 ? 20.585 -0.980 -38.376 1.00 78.44 88 ALA A N 1
ATOM 694 C CA . ALA A 1 88 ? 21.016 -0.411 -37.099 1.00 78.44 88 ALA A CA 1
ATOM 695 C C . ALA A 1 88 ? 20.491 1.022 -36.900 1.00 78.44 88 ALA A C 1
ATOM 697 O O . ALA A 1 88 ? 20.006 1.382 -35.829 1.00 78.44 88 ALA A O 1
ATOM 698 N N . SER A 1 89 ? 20.518 1.836 -37.956 1.00 77.81 89 SER A N 1
ATOM 699 C CA . SER A 1 89 ? 19.988 3.203 -37.924 1.00 77.81 89 SER A CA 1
ATOM 700 C C . SER A 1 89 ? 18.470 3.207 -37.707 1.00 77.81 89 SER A C 1
ATOM 702 O O . SER A 1 89 ? 17.952 3.985 -36.906 1.00 77.81 89 SER A O 1
ATOM 704 N N . LEU A 1 90 ? 17.747 2.292 -38.364 1.00 82.12 90 LEU A N 1
ATOM 705 C CA . LEU A 1 90 ? 16.305 2.127 -38.189 1.00 82.12 90 LEU A CA 1
ATOM 706 C C . LEU A 1 90 ? 15.949 1.708 -36.754 1.00 82.12 90 LEU A C 1
ATOM 708 O O . LEU A 1 90 ? 15.015 2.263 -36.172 1.00 82.12 90 LEU A O 1
ATOM 712 N N . SER A 1 91 ? 16.704 0.783 -36.150 1.00 79.31 91 SER A N 1
ATOM 713 C CA . SER A 1 91 ? 16.459 0.363 -34.765 1.00 79.31 91 SER A CA 1
ATOM 714 C C . SER A 1 91 ? 16.715 1.491 -33.758 1.00 79.31 91 SER A C 1
ATOM 716 O O . SER A 1 91 ? 15.954 1.622 -32.797 1.00 79.31 91 SER A O 1
ATOM 718 N N . MET A 1 92 ? 17.708 2.357 -34.001 1.00 78.81 92 MET A N 1
ATOM 719 C CA . MET A 1 92 ? 17.957 3.547 -33.173 1.00 78.81 92 MET A CA 1
ATOM 720 C C . MET A 1 92 ? 16.806 4.556 -33.243 1.00 78.81 92 MET A C 1
ATOM 722 O O . MET A 1 92 ? 16.379 5.071 -32.205 1.00 78.81 92 MET A O 1
ATOM 726 N N . VAL A 1 93 ? 16.272 4.822 -34.441 1.00 86.31 93 VAL A N 1
ATOM 727 C CA . VAL A 1 93 ? 15.138 5.745 -34.629 1.00 86.31 93 VAL A CA 1
ATOM 728 C C . VAL A 1 93 ? 13.885 5.205 -33.941 1.00 86.31 93 VAL A C 1
ATOM 730 O O . VAL A 1 93 ? 13.257 5.921 -33.162 1.00 86.31 93 VAL A O 1
ATOM 733 N N . ILE A 1 94 ? 13.554 3.927 -34.157 1.00 84.31 94 ILE A N 1
ATOM 734 C CA . ILE A 1 94 ? 12.388 3.286 -33.532 1.00 84.31 94 ILE A CA 1
ATOM 735 C C . ILE A 1 94 ? 12.527 3.279 -32.003 1.00 84.31 94 ILE A C 1
ATOM 737 O O . ILE A 1 94 ? 11.593 3.674 -31.304 1.00 84.31 94 ILE A O 1
ATOM 741 N N . GLY A 1 95 ? 13.694 2.894 -31.473 1.00 79.44 95 GLY A N 1
ATOM 742 C CA . GLY A 1 95 ? 13.957 2.896 -30.032 1.00 79.44 95 GLY A CA 1
ATOM 743 C C . GLY A 1 95 ? 13.802 4.287 -29.410 1.00 79.44 95 GLY A C 1
ATOM 744 O O . GLY A 1 95 ? 13.152 4.433 -28.373 1.00 79.44 95 GLY A O 1
ATOM 745 N N . SER A 1 96 ? 14.309 5.322 -30.087 1.00 82.00 96 SER A N 1
ATOM 746 C CA . SER A 1 96 ? 14.201 6.718 -29.640 1.00 82.00 96 SER A CA 1
ATOM 747 C C . SER A 1 96 ? 12.750 7.203 -29.599 1.00 82.00 96 SER A C 1
ATOM 749 O O . SER A 1 96 ? 12.331 7.802 -28.609 1.00 82.00 96 SER A O 1
ATOM 751 N N . ILE A 1 97 ? 11.955 6.898 -30.632 1.00 87.31 97 ILE A N 1
ATOM 752 C CA . ILE A 1 97 ? 10.528 7.254 -30.677 1.00 87.31 97 ILE A CA 1
ATOM 753 C C . ILE A 1 97 ? 9.768 6.575 -29.532 1.00 87.31 97 ILE A C 1
ATOM 755 O O . ILE A 1 97 ? 8.995 7.234 -28.834 1.00 87.31 97 ILE A O 1
ATOM 759 N N . ILE A 1 98 ? 10.020 5.282 -29.296 1.00 85.94 98 ILE A N 1
ATOM 760 C CA . ILE A 1 98 ? 9.389 4.530 -28.204 1.00 85.94 98 ILE A CA 1
ATOM 761 C C . ILE A 1 98 ? 9.725 5.165 -26.853 1.00 85.94 98 ILE A C 1
ATOM 763 O O . ILE A 1 98 ? 8.824 5.355 -26.037 1.00 85.94 98 ILE A O 1
ATOM 767 N N . ILE A 1 99 ? 10.987 5.531 -26.612 1.00 85.25 99 ILE A N 1
ATOM 768 C CA . ILE A 1 99 ? 11.416 6.141 -25.345 1.00 85.25 99 ILE A CA 1
ATOM 769 C C . ILE A 1 99 ? 10.779 7.513 -25.137 1.00 85.25 99 ILE A C 1
ATOM 771 O O . ILE A 1 99 ? 10.264 7.776 -24.051 1.00 85.25 99 ILE A O 1
ATOM 775 N N . VAL A 1 100 ? 10.777 8.377 -26.155 1.00 85.94 100 VAL A N 1
ATOM 776 C CA . VAL A 1 100 ? 10.191 9.722 -26.050 1.00 85.94 100 VAL A CA 1
ATOM 777 C C . VAL A 1 100 ? 8.689 9.630 -25.785 1.00 85.94 100 VAL A C 1
ATOM 779 O O . VAL A 1 100 ? 8.186 10.263 -24.855 1.00 85.94 100 VAL A O 1
ATOM 782 N N . TYR A 1 101 ? 7.980 8.791 -26.544 1.00 86.31 101 TYR A N 1
ATOM 783 C CA . TYR A 1 101 ? 6.544 8.593 -26.372 1.00 86.31 101 TYR A CA 1
ATOM 784 C C . TYR A 1 101 ? 6.209 8.012 -24.993 1.00 86.31 101 TYR A C 1
ATOM 786 O O . TYR A 1 101 ? 5.394 8.571 -24.259 1.00 86.31 101 TYR A O 1
ATOM 794 N N . SER A 1 102 ? 6.873 6.920 -24.602 1.00 81.56 102 SER A N 1
ATOM 795 C CA . SER A 1 102 ? 6.619 6.266 -23.314 1.00 81.56 102 SER A CA 1
ATOM 796 C C . SER A 1 102 ? 6.976 7.162 -22.129 1.00 81.56 102 SER A C 1
ATOM 798 O O . SER A 1 102 ? 6.196 7.220 -21.183 1.00 81.56 102 SER A O 1
ATOM 800 N N . SER A 1 103 ? 8.067 7.931 -22.197 1.00 78.00 103 SER A N 1
ATOM 801 C CA . SER A 1 103 ? 8.446 8.894 -21.152 1.00 78.00 103 SER A CA 1
ATOM 802 C C . SER A 1 103 ? 7.423 10.021 -21.008 1.00 78.00 103 SER A C 1
ATOM 804 O O . SER A 1 103 ? 7.046 10.367 -19.888 1.00 78.00 103 SER A O 1
ATOM 806 N N . GLY A 1 104 ? 6.933 10.569 -22.126 1.00 80.38 104 GLY A N 1
ATOM 807 C CA . GLY A 1 104 ? 5.915 11.620 -22.122 1.00 80.38 104 GLY A CA 1
ATOM 808 C C . GLY A 1 104 ? 4.595 11.143 -21.515 1.00 80.38 104 GLY A C 1
ATOM 809 O O . GLY A 1 104 ? 4.066 11.769 -20.593 1.00 80.38 104 GLY A O 1
ATOM 810 N N . VAL A 1 105 ? 4.097 9.986 -21.964 1.00 81.31 105 VAL A N 1
ATOM 811 C CA . VAL A 1 105 ? 2.873 9.385 -21.412 1.00 81.31 105 VAL A CA 1
ATOM 812 C C . VAL A 1 105 ? 3.069 9.015 -19.942 1.00 81.31 105 VAL A C 1
ATOM 814 O O . VAL A 1 105 ? 2.184 9.276 -19.129 1.00 81.31 105 VAL A O 1
ATOM 817 N N . PHE A 1 106 ? 4.226 8.471 -19.561 1.00 77.56 106 PHE A N 1
ATOM 818 C CA . PHE A 1 106 ? 4.543 8.123 -18.175 1.00 77.56 106 PHE A CA 1
ATOM 819 C C . PHE A 1 106 ? 4.544 9.350 -17.257 1.00 77.56 106 PHE A C 1
ATOM 821 O O . PHE A 1 106 ? 3.941 9.313 -16.185 1.00 77.56 106 PHE A O 1
ATOM 828 N N . TYR A 1 107 ? 5.148 10.456 -17.696 1.00 78.06 107 TYR A N 1
ATOM 829 C CA . TYR A 1 107 ? 5.171 11.714 -16.953 1.00 78.06 107 TYR A CA 1
ATOM 830 C C . TYR A 1 107 ? 3.759 12.270 -16.724 1.00 78.06 107 TYR A C 1
ATOM 832 O O . TYR A 1 107 ? 3.385 12.572 -15.587 1.00 78.06 107 TYR A O 1
ATOM 840 N N . ILE A 1 108 ? 2.945 12.329 -17.784 1.00 77.38 108 ILE A N 1
ATOM 841 C CA . ILE A 1 108 ? 1.548 12.782 -17.706 1.00 77.38 108 ILE A CA 1
ATOM 842 C C . ILE A 1 108 ? 0.746 11.875 -16.771 1.00 77.38 108 ILE A C 1
ATOM 844 O O . ILE A 1 108 ? 0.036 12.363 -15.891 1.00 77.38 108 ILE A O 1
ATOM 848 N N . THR A 1 109 ? 0.905 10.560 -16.924 1.00 72.69 109 THR A N 1
ATOM 849 C CA . THR A 1 109 ? 0.211 9.552 -16.121 1.00 72.69 109 THR A CA 1
ATOM 850 C C . THR A 1 109 ? 0.572 9.716 -14.646 1.00 72.69 109 THR A C 1
ATOM 852 O O . THR A 1 109 ? -0.321 9.846 -13.820 1.00 72.69 109 THR A O 1
ATOM 855 N N . ILE A 1 110 ? 1.850 9.840 -14.279 1.00 71.69 110 ILE A N 1
ATOM 856 C CA . ILE A 1 110 ? 2.242 10.049 -12.875 1.00 71.69 110 ILE A CA 1
ATOM 857 C C . ILE A 1 110 ? 1.679 11.351 -12.297 1.00 71.69 110 ILE A C 1
ATOM 859 O O . ILE A 1 110 ? 1.194 11.345 -11.165 1.00 71.69 110 ILE A O 1
ATOM 863 N N . ILE A 1 111 ? 1.723 12.461 -13.035 1.00 69.25 111 ILE A N 1
ATOM 864 C CA . ILE A 1 111 ? 1.245 13.754 -12.523 1.00 69.25 111 ILE A CA 1
ATOM 865 C C . ILE A 1 111 ? -0.271 13.756 -12.347 1.00 69.25 111 ILE A C 1
ATOM 867 O O . ILE A 1 111 ? -0.766 14.139 -11.285 1.00 69.25 111 ILE A O 1
ATOM 871 N N . GLN A 1 112 ? -1.011 13.309 -13.361 1.00 69.19 112 GLN A N 1
ATOM 872 C CA . GLN A 1 112 ? -2.469 13.226 -13.284 1.00 69.19 112 GLN A CA 1
ATOM 873 C C . GLN A 1 112 ? -2.911 12.176 -12.264 1.00 69.19 112 GLN A C 1
ATOM 875 O O . GLN A 1 112 ? -3.847 12.411 -11.506 1.00 69.19 112 GLN A O 1
ATOM 880 N N . GLY A 1 113 ? -2.196 11.053 -12.192 1.00 63.72 113 GLY A N 1
ATOM 881 C CA . GLY A 1 113 ? -2.431 9.989 -11.226 1.00 63.72 113 GLY A CA 1
ATOM 882 C C . GLY A 1 113 ? -2.238 10.453 -9.788 1.00 63.72 113 GLY A C 1
ATOM 883 O O . GLY A 1 113 ? -3.055 10.118 -8.942 1.00 63.72 113 GLY A O 1
ATOM 884 N N . LYS A 1 114 ? -1.217 11.271 -9.499 1.00 60.53 114 LYS A N 1
ATOM 885 C CA . LYS A 1 114 ? -1.022 11.854 -8.161 1.00 60.53 114 LYS A CA 1
ATOM 886 C C . LYS A 1 114 ? -2.171 12.778 -7.761 1.00 60.53 114 LYS A C 1
ATOM 888 O O . LYS A 1 114 ? -2.685 12.635 -6.659 1.00 60.53 114 LYS A O 1
ATOM 893 N N . LYS A 1 115 ? -2.595 13.679 -8.655 1.00 58.84 115 LYS A N 1
ATOM 894 C CA . LYS A 1 115 ? -3.705 14.609 -8.384 1.00 58.84 115 LYS A CA 1
ATOM 895 C C . LYS A 1 115 ? -5.026 13.873 -8.175 1.00 58.84 115 LYS A C 1
ATOM 897 O O . LYS A 1 115 ? -5.657 14.052 -7.142 1.00 58.84 115 LYS A O 1
ATOM 902 N N . LYS A 1 116 ? -5.377 12.965 -9.091 1.00 59.66 116 LYS A N 1
ATOM 903 C CA . LYS A 1 116 ? -6.587 12.143 -8.967 1.00 59.66 116 LYS A CA 1
ATOM 904 C C . LYS A 1 116 ? -6.548 11.235 -7.745 1.00 59.66 116 LYS A C 1
ATOM 906 O O . LYS A 1 116 ? -7.568 11.063 -7.100 1.00 59.66 116 LYS A O 1
ATOM 911 N N . LYS A 1 117 ? -5.385 10.671 -7.397 1.00 57.22 117 LYS A N 1
ATOM 912 C CA . LYS A 1 117 ? -5.221 9.877 -6.172 1.00 57.22 117 LYS A CA 1
ATOM 913 C C . LYS A 1 117 ? -5.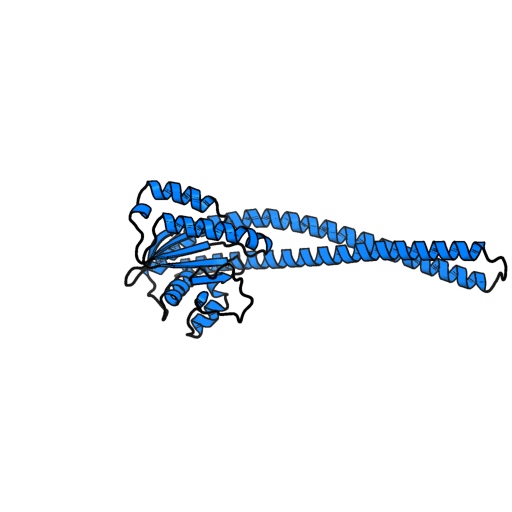536 10.716 -4.935 1.00 57.22 117 LYS A C 1
ATOM 915 O O . LYS A 1 117 ? -6.223 10.216 -4.057 1.00 57.22 117 LYS A O 1
ATOM 920 N N . GLN A 1 118 ? -5.056 11.958 -4.878 1.00 55.25 118 GLN A N 1
ATOM 921 C CA . GLN A 1 118 ? -5.341 12.863 -3.767 1.00 55.25 118 GLN A CA 1
ATOM 922 C C . GLN A 1 118 ? -6.839 13.197 -3.700 1.00 55.25 118 GLN A C 1
ATOM 924 O O . GLN A 1 118 ? -7.456 12.966 -2.672 1.00 55.25 118 GLN A O 1
ATOM 929 N N . GLU A 1 119 ? -7.446 13.610 -4.818 1.00 55.94 119 GLU A N 1
ATOM 930 C CA . GLU A 1 119 ? -8.880 13.946 -4.895 1.00 55.94 119 GLU A CA 1
ATOM 931 C C . GLU A 1 119 ? -9.787 12.768 -4.518 1.00 55.94 119 GLU A C 1
ATOM 933 O O . GLU A 1 119 ? -10.787 12.942 -3.823 1.00 55.94 119 GLU A O 1
ATOM 938 N N . ILE A 1 120 ? -9.423 11.560 -4.948 1.00 56.72 120 ILE A N 1
ATOM 939 C CA . ILE A 1 120 ? -10.113 10.319 -4.597 1.00 56.72 120 ILE A CA 1
ATOM 940 C C . ILE A 1 120 ? -9.977 10.033 -3.096 1.00 56.72 120 ILE A C 1
ATOM 942 O O . ILE A 1 120 ? -10.974 9.746 -2.443 1.00 56.72 120 ILE A O 1
ATOM 946 N N . ILE A 1 121 ? -8.765 10.118 -2.538 1.00 55.53 121 ILE A N 1
ATOM 947 C CA . ILE A 1 121 ? -8.519 9.883 -1.106 1.00 55.53 121 ILE A CA 1
ATOM 948 C C . ILE A 1 121 ? -9.281 10.899 -0.248 1.00 55.53 121 ILE A C 1
ATOM 950 O O . ILE A 1 121 ? -9.906 10.506 0.735 1.00 55.5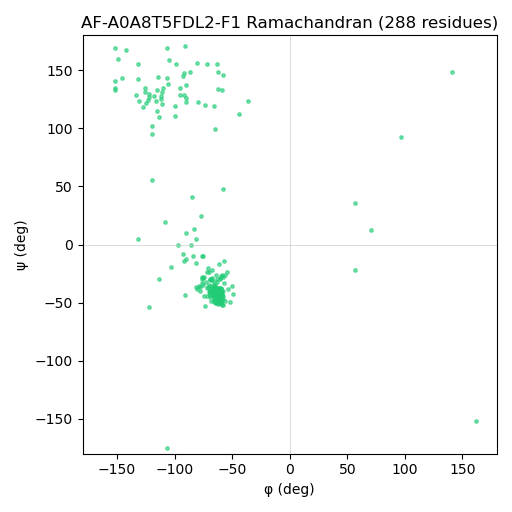3 121 ILE A O 1
ATOM 954 N N . ASP A 1 122 ? -9.273 12.171 -0.642 1.00 55.94 122 ASP A N 1
ATOM 955 C CA . ASP A 1 122 ? -9.923 13.254 0.095 1.00 55.94 122 ASP A CA 1
ATOM 956 C C . ASP A 1 122 ? -11.456 13.134 0.017 1.00 55.94 122 ASP A C 1
ATOM 958 O O . ASP A 1 122 ? -12.136 13.236 1.037 1.00 55.94 122 ASP A O 1
ATOM 962 N N . SER A 1 123 ? -12.007 12.791 -1.156 1.00 55.12 123 SER A N 1
ATOM 963 C CA . SER A 1 123 ? -13.451 12.530 -1.327 1.00 55.12 123 SER A CA 1
ATOM 964 C C . SER A 1 123 ? -13.920 11.262 -0.598 1.00 55.12 123 SER A C 1
ATOM 966 O O . SER A 1 123 ? -15.099 11.120 -0.278 1.00 55.12 123 SER A O 1
ATOM 968 N N . HIS A 1 124 ? -13.010 10.331 -0.301 1.00 63.34 124 HIS A N 1
ATOM 969 C CA . HIS A 1 124 ? -13.320 9.110 0.439 1.00 63.34 124 HIS A CA 1
ATOM 970 C C . HIS A 1 124 ? -13.379 9.289 1.951 1.00 63.34 124 HIS A C 1
ATOM 972 O O . HIS A 1 124 ? -13.929 8.416 2.619 1.00 63.34 124 HIS A O 1
ATOM 978 N N . HIS A 1 125 ? -12.852 10.376 2.516 1.00 63.66 125 HIS A N 1
ATOM 979 C CA . HIS A 1 125 ? -12.814 10.532 3.969 1.00 63.66 125 HIS A CA 1
ATOM 980 C C . HIS A 1 125 ? -14.227 10.559 4.577 1.00 63.66 125 HIS A C 1
ATOM 982 O O . HIS A 1 125 ? -14.475 9.918 5.604 1.00 63.66 125 HIS A O 1
ATOM 988 N N . GLU A 1 126 ? -15.171 11.259 3.948 1.00 64.69 126 GLU A N 1
ATOM 989 C CA . GLU A 1 126 ? -16.548 11.348 4.445 1.00 64.69 126 GLU A CA 1
ATOM 990 C C . GLU A 1 126 ? -17.281 10.001 4.325 1.00 64.69 126 GLU A C 1
ATOM 992 O O . GLU A 1 126 ? -17.958 9.576 5.263 1.00 64.69 126 GLU A O 1
ATOM 997 N N . LEU A 1 127 ? -17.047 9.268 3.229 1.00 69.19 127 LEU A N 1
ATOM 998 C CA . LEU A 1 127 ? -17.575 7.916 3.017 1.00 69.19 127 LEU A CA 1
ATOM 999 C C . LEU A 1 127 ? -17.000 6.904 4.015 1.00 69.19 127 LEU A C 1
ATOM 1001 O O . LEU A 1 127 ? -17.751 6.126 4.599 1.00 69.19 127 LEU A O 1
ATOM 1005 N N . ILE A 1 128 ? -15.688 6.941 4.264 1.00 73.69 128 ILE A N 1
ATOM 1006 C CA . ILE A 1 128 ? -15.013 6.081 5.245 1.00 73.69 128 ILE A CA 1
ATOM 1007 C C . ILE A 1 128 ? -15.551 6.374 6.643 1.00 73.69 128 ILE A C 1
ATOM 1009 O O . ILE A 1 128 ? -15.919 5.446 7.360 1.00 73.69 128 ILE A O 1
ATOM 1013 N N . ARG A 1 129 ? -15.664 7.655 7.022 1.00 73.94 129 ARG A N 1
ATOM 1014 C CA . ARG A 1 129 ? -16.220 8.057 8.320 1.00 73.94 129 ARG A CA 1
ATOM 1015 C C . ARG A 1 129 ? -17.662 7.566 8.470 1.00 73.94 129 ARG A C 1
ATOM 1017 O O . ARG A 1 129 ? -17.972 6.915 9.465 1.00 73.94 129 ARG A O 1
ATOM 1024 N N . ARG A 1 130 ? -18.523 7.798 7.472 1.00 72.75 130 ARG A N 1
ATOM 1025 C CA . ARG A 1 130 ? -19.915 7.316 7.468 1.00 72.75 130 ARG A CA 1
ATOM 1026 C C . ARG A 1 130 ? -19.990 5.790 7.547 1.00 72.75 130 ARG A C 1
ATOM 1028 O O . ARG A 1 130 ? -20.809 5.257 8.289 1.00 72.75 130 ARG A O 1
ATOM 1035 N N . SER A 1 131 ? -19.125 5.087 6.820 1.00 74.00 131 SER A N 1
ATOM 1036 C CA . SER A 1 131 ? -19.063 3.627 6.828 1.00 74.00 131 SER A CA 1
ATOM 1037 C C . SER A 1 131 ? -18.604 3.073 8.175 1.00 74.00 131 SER A C 1
ATOM 1039 O O . SER A 1 131 ? -19.187 2.097 8.638 1.00 74.00 131 SER A O 1
ATOM 1041 N N . TYR A 1 132 ? -17.623 3.701 8.830 1.00 77.31 132 TYR A N 1
ATOM 1042 C CA . TYR A 1 132 ? -17.218 3.336 10.187 1.00 77.31 132 TYR A CA 1
ATOM 1043 C C . TYR A 1 132 ? -18.378 3.482 11.171 1.00 77.31 132 TYR A C 1
ATOM 1045 O O . TYR A 1 132 ? -18.686 2.518 11.864 1.00 77.31 132 TYR A O 1
ATOM 1053 N N . PHE A 1 133 ? -19.058 4.633 11.183 1.00 76.44 133 PHE A N 1
ATOM 1054 C CA . PHE A 1 133 ? -20.207 4.852 12.068 1.00 76.44 133 PHE A CA 1
ATOM 1055 C C . PHE A 1 133 ? -21.316 3.820 11.832 1.00 76.44 133 PHE A C 1
ATOM 1057 O O . PHE A 1 133 ? -21.716 3.122 12.759 1.00 76.44 133 PHE A O 1
ATOM 1064 N N . LEU A 1 134 ? -21.749 3.642 10.581 1.00 75.06 134 LEU A N 1
ATOM 1065 C CA . LEU A 1 134 ? -22.827 2.705 10.254 1.00 75.06 134 LEU A CA 1
ATOM 1066 C C . LEU A 1 134 ? -22.458 1.249 10.563 1.00 75.06 134 LEU A C 1
ATOM 1068 O O . LEU A 1 134 ? -23.272 0.510 11.110 1.00 75.06 134 LEU A O 1
ATOM 1072 N N . ASN A 1 135 ? -21.245 0.812 10.221 1.00 76.50 135 ASN A N 1
ATOM 1073 C CA . ASN A 1 135 ? -20.855 -0.586 10.402 1.00 76.50 135 ASN A CA 1
ATOM 1074 C C . ASN A 1 135 ? -20.532 -0.922 11.862 1.00 76.50 135 ASN A C 1
ATOM 1076 O O . ASN A 1 135 ? -20.717 -2.067 12.265 1.00 76.50 135 ASN A O 1
ATOM 1080 N N . PHE A 1 136 ? -20.043 0.034 12.654 1.00 74.38 136 PHE A N 1
ATOM 1081 C CA . PHE A 1 136 ? -19.783 -0.185 14.079 1.00 74.38 136 PHE A CA 1
ATOM 1082 C C . PHE A 1 136 ? -21.060 -0.206 14.919 1.00 74.38 136 PHE A C 1
ATOM 1084 O O . PHE A 1 136 ? -21.098 -0.908 15.928 1.00 74.38 136 PHE A O 1
ATOM 1091 N N . GLU A 1 137 ? -22.101 0.512 14.494 1.00 67.56 137 GLU A N 1
ATOM 1092 C CA . GLU A 1 137 ? -23.406 0.495 15.162 1.00 67.56 137 GLU A CA 1
ATOM 1093 C C . GLU A 1 137 ? -24.269 -0.709 14.762 1.00 67.56 137 GLU A C 1
ATOM 1095 O O . GLU A 1 137 ? -24.999 -1.244 15.595 1.00 67.56 137 GLU A O 1
ATOM 1100 N N . LEU A 1 138 ? -24.209 -1.142 13.496 1.00 67.38 138 LEU A N 1
ATOM 1101 C CA . LEU A 1 138 ? -25.188 -2.087 12.941 1.00 67.38 138 LEU A CA 1
ATOM 1102 C C . LEU A 1 138 ? -24.686 -3.527 12.809 1.00 67.38 138 LEU A C 1
ATOM 1104 O O . LEU A 1 138 ? -25.506 -4.436 12.664 1.00 67.38 138 LEU A O 1
ATOM 1108 N N . VAL A 1 139 ? -23.371 -3.760 12.816 1.00 69.38 139 VAL A N 1
ATOM 1109 C CA . VAL A 1 139 ? -22.805 -5.084 12.535 1.00 69.38 139 VAL A CA 1
ATOM 1110 C C . VAL A 1 139 ? -22.159 -5.676 13.780 1.00 69.38 139 VAL A C 1
ATOM 1112 O O . VAL A 1 139 ? -21.277 -5.080 14.390 1.00 69.38 139 VAL A O 1
ATOM 1115 N N . GLY A 1 140 ? -22.592 -6.882 14.149 1.00 65.06 140 GLY A N 1
ATOM 1116 C CA . GLY A 1 140 ? -21.981 -7.643 15.234 1.00 65.06 140 GLY A CA 1
ATOM 1117 C C . GLY A 1 140 ? -20.608 -8.202 14.854 1.00 65.06 140 GLY A C 1
ATOM 1118 O O . GLY A 1 140 ? -20.307 -8.454 13.688 1.00 65.06 140 GLY A O 1
ATOM 1119 N N . PHE A 1 141 ? -19.775 -8.456 15.860 1.00 69.31 141 PHE A N 1
ATOM 1120 C CA . PHE A 1 141 ? -18.432 -8.991 15.662 1.00 69.31 141 PHE A CA 1
ATOM 1121 C C . PHE A 1 141 ? -18.420 -10.410 15.066 1.00 69.31 141 PHE A C 1
ATOM 1123 O O . PHE A 1 141 ? -18.517 -11.401 15.795 1.00 69.31 141 PHE A O 1
ATOM 1130 N N . GLU A 1 142 ? -18.196 -10.542 13.759 1.00 72.94 142 GLU A N 1
ATOM 1131 C CA . GLU A 1 142 ? -17.953 -11.851 13.140 1.00 72.94 142 GLU A CA 1
ATOM 1132 C C . GLU A 1 142 ? -16.456 -12.191 13.129 1.00 72.94 142 GLU A C 1
ATOM 1134 O O . GLU A 1 142 ? -15.623 -11.436 12.628 1.00 72.94 142 GLU A O 1
ATOM 1139 N N . GLY A 1 143 ? -16.098 -13.358 13.666 1.00 72.75 143 GLY A N 1
ATOM 1140 C CA . GLY A 1 143 ? -14.714 -13.829 13.720 1.00 72.75 143 GLY A CA 1
ATOM 1141 C C . GLY A 1 143 ? -14.386 -14.540 15.031 1.00 72.75 143 GLY A C 1
ATOM 1142 O O . GLY A 1 143 ? -14.943 -14.230 16.082 1.00 72.75 143 GLY A O 1
ATOM 1143 N N . LYS A 1 144 ? -13.474 -15.519 14.977 1.00 81.06 144 LYS A N 1
ATOM 1144 C CA . LYS A 1 144 ? -13.109 -16.333 16.152 1.00 81.06 144 LYS A CA 1
ATOM 1145 C C . LYS A 1 144 ? -12.111 -15.618 17.055 1.00 81.06 144 LYS A C 1
ATOM 1147 O O . LYS A 1 144 ? -12.185 -15.731 18.273 1.00 81.06 144 LYS A O 1
ATOM 1152 N N . THR A 1 145 ? -11.160 -14.906 16.461 1.00 84.56 145 THR A N 1
ATOM 1153 C CA . THR A 1 145 ? -10.133 -14.160 17.189 1.00 84.56 145 THR A CA 1
ATOM 1154 C C . THR A 1 145 ? -10.416 -12.661 17.165 1.00 84.56 145 THR A C 1
ATOM 1156 O O . THR A 1 145 ? -11.089 -12.159 16.268 1.00 84.56 145 THR A O 1
ATOM 1159 N N . ARG A 1 146 ? -9.846 -11.922 18.124 1.00 85.00 146 ARG A N 1
ATOM 1160 C CA . ARG A 1 146 ? -9.875 -10.449 18.154 1.00 85.00 146 ARG A CA 1
ATOM 1161 C C . ARG A 1 146 ? -9.456 -9.830 16.812 1.00 85.00 146 ARG A C 1
ATOM 1163 O O . ARG A 1 146 ? -10.102 -8.920 16.313 1.00 85.00 146 ARG A O 1
ATOM 1170 N N . LEU A 1 147 ? -8.412 -10.384 16.194 1.00 85.38 147 LEU A N 1
ATOM 1171 C CA . LEU A 1 147 ? -7.909 -9.921 14.903 1.00 85.38 147 LEU A C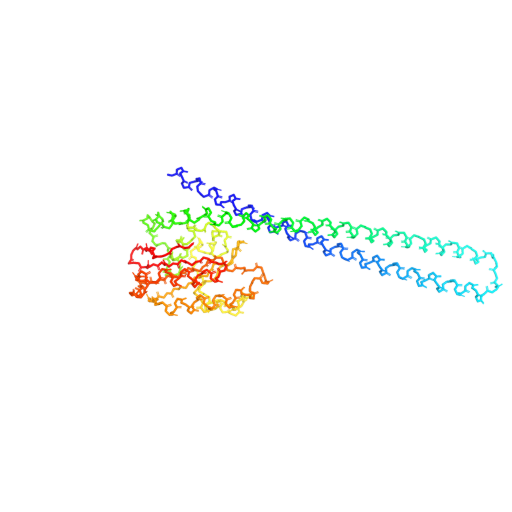A 1
ATOM 1172 C C . LEU A 1 147 ? -8.865 -10.237 13.741 1.00 85.38 147 LEU A C 1
ATOM 1174 O O . LEU A 1 147 ? -8.967 -9.436 12.818 1.00 85.38 147 LEU A O 1
ATOM 1178 N N . ASP A 1 148 ? -9.572 -11.372 13.790 1.00 85.19 148 ASP A N 1
ATOM 1179 C CA . ASP A 1 148 ? -10.595 -11.718 12.794 1.00 85.19 148 ASP A CA 1
ATOM 1180 C C . ASP A 1 148 ? -11.741 -10.707 12.811 1.00 85.19 148 ASP A C 1
ATOM 1182 O O . ASP A 1 148 ? -12.147 -10.234 11.753 1.00 85.19 148 ASP A O 1
ATOM 1186 N N . LYS A 1 149 ? -12.212 -10.348 14.012 1.00 86.25 149 LYS A N 1
ATOM 1187 C CA . LYS A 1 149 ? -13.299 -9.381 14.215 1.00 86.25 149 LYS A CA 1
ATOM 1188 C C . LYS A 1 149 ? -12.933 -8.007 13.654 1.00 86.25 149 LYS A C 1
ATOM 1190 O O . LYS A 1 149 ? -13.668 -7.453 12.841 1.00 86.25 149 LYS A O 1
ATOM 1195 N N . ILE A 1 150 ? -11.748 -7.507 14.012 1.00 86.94 150 ILE A N 1
ATOM 1196 C CA . ILE A 1 150 ? -11.221 -6.229 13.509 1.00 86.94 150 ILE A CA 1
ATOM 1197 C C . ILE A 1 150 ? -11.075 -6.267 11.988 1.00 86.94 150 ILE A C 1
ATOM 1199 O O . ILE A 1 150 ? -11.465 -5.327 11.299 1.00 86.94 150 ILE A O 1
ATOM 1203 N N . PHE A 1 151 ? -10.526 -7.356 11.447 1.00 87.19 151 PHE A N 1
ATOM 1204 C CA . PHE A 1 151 ? -10.346 -7.493 10.007 1.00 87.19 151 PHE A CA 1
ATOM 1205 C C . PHE A 1 151 ? -11.681 -7.553 9.257 1.00 87.19 151 PHE A C 1
ATOM 1207 O O . PHE A 1 151 ? -11.780 -6.971 8.179 1.00 87.19 151 PHE A O 1
ATOM 1214 N N . ASN A 1 152 ? -12.701 -8.215 9.811 1.00 86.75 152 ASN A N 1
ATOM 1215 C CA . ASN A 1 152 ? -14.029 -8.263 9.207 1.00 86.75 152 ASN A CA 1
ATOM 1216 C C . ASN A 1 152 ? -14.641 -6.864 9.099 1.00 86.75 152 ASN A C 1
ATOM 1218 O O . ASN A 1 152 ? -15.021 -6.440 8.010 1.00 86.75 152 ASN A O 1
ATOM 1222 N N . HIS A 1 153 ? -14.635 -6.112 10.202 1.00 85.19 153 HIS A N 1
ATOM 1223 C CA . HIS A 1 153 ? -15.117 -4.733 10.209 1.00 85.19 153 HIS A CA 1
ATOM 1224 C C . HIS A 1 153 ? -14.321 -3.840 9.257 1.00 85.19 153 HIS A C 1
ATOM 1226 O O . HIS A 1 153 ? -14.902 -3.105 8.460 1.00 85.19 153 HIS A O 1
ATOM 1232 N N . ALA A 1 154 ? -12.992 -3.951 9.263 1.00 85.56 154 ALA A N 1
ATOM 1233 C CA . ALA A 1 154 ? -12.160 -3.217 8.322 1.00 85.56 154 ALA A CA 1
ATOM 1234 C C . ALA A 1 154 ? -12.486 -3.589 6.867 1.00 85.56 154 ALA A C 1
ATOM 1236 O O . ALA A 1 154 ? -12.497 -2.716 6.012 1.00 85.56 154 ALA A O 1
ATOM 1237 N N . ALA A 1 155 ? -12.796 -4.851 6.557 1.00 85.38 155 ALA A N 1
ATOM 1238 C CA . ALA A 1 155 ? -13.174 -5.267 5.205 1.00 85.38 155 ALA A CA 1
ATOM 1239 C C . ALA A 1 155 ? -14.565 -4.772 4.769 1.00 85.38 155 ALA A C 1
ATOM 1241 O O . ALA A 1 155 ? -14.835 -4.715 3.568 1.00 85.38 155 ALA A O 1
ATOM 1242 N N . MET A 1 156 ? -15.433 -4.401 5.713 1.00 82.62 156 MET A N 1
ATOM 1243 C CA . MET A 1 156 ? -16.703 -3.725 5.428 1.00 82.62 156 MET A CA 1
ATOM 1244 C C . MET A 1 156 ? -16.500 -2.241 5.128 1.00 82.62 156 MET A C 1
ATOM 1246 O O . MET A 1 156 ? -17.171 -1.711 4.250 1.00 82.62 156 MET A O 1
ATOM 1250 N N . VAL A 1 157 ? -15.554 -1.599 5.819 1.00 81.62 157 VAL A N 1
ATOM 1251 C CA . VAL A 1 157 ? -15.200 -0.187 5.603 1.00 81.62 157 VAL A CA 1
ATOM 1252 C C . VAL A 1 157 ? -14.310 0.001 4.371 1.00 81.62 157 VAL A C 1
ATOM 1254 O O . VAL A 1 157 ? -14.444 0.978 3.642 1.00 81.62 157 VAL A O 1
ATOM 1257 N N . PHE A 1 158 ? -13.417 -0.952 4.100 1.00 82.94 158 PHE A N 1
ATOM 1258 C CA . PHE A 1 158 ? -12.447 -0.901 3.009 1.00 82.94 158 PHE A CA 1
ATOM 1259 C C . PHE A 1 158 ? -12.665 -2.071 2.039 1.00 82.94 158 PHE A C 1
ATOM 1261 O O . PHE A 1 158 ? -12.089 -3.153 2.224 1.00 82.94 158 PHE A O 1
ATOM 1268 N N . PRO A 1 159 ? -13.427 -1.866 0.947 1.00 78.12 159 PRO A N 1
ATOM 1269 C CA . PRO A 1 159 ? -13.698 -2.904 -0.051 1.00 78.12 159 PRO A CA 1
ATOM 1270 C C . PRO A 1 159 ? -12.433 -3.522 -0.666 1.00 78.12 159 PRO A C 1
ATOM 1272 O O . PRO A 1 159 ? -12.421 -4.686 -1.065 1.00 78.12 159 PRO A O 1
ATOM 1275 N N . GLU A 1 160 ? -11.324 -2.782 -0.689 1.00 76.88 160 GLU A N 1
ATOM 1276 C CA . GLU A 1 160 ? -10.016 -3.254 -1.155 1.00 76.88 160 GLU A CA 1
ATOM 1277 C C . GLU A 1 160 ? -9.517 -4.491 -0.400 1.00 76.88 160 GLU A C 1
ATOM 1279 O O . GLU A 1 160 ? -8.877 -5.371 -0.986 1.00 76.88 160 GLU A O 1
ATOM 1284 N N . LEU A 1 161 ? -9.846 -4.600 0.891 1.00 83.38 161 LEU A N 1
ATOM 1285 C CA . LEU A 1 161 ? -9.486 -5.755 1.703 1.00 83.38 161 LEU A CA 1
ATOM 1286 C C . LEU A 1 161 ? -10.242 -7.010 1.251 1.00 83.38 161 LEU A C 1
ATOM 1288 O O . LEU A 1 161 ? -9.663 -8.101 1.312 1.00 83.38 161 LEU A O 1
ATOM 1292 N N . LYS A 1 162 ? -11.459 -6.873 0.695 1.00 84.56 162 LYS A N 1
ATOM 1293 C CA . LYS A 1 162 ? -12.260 -7.995 0.169 1.00 84.56 162 LYS A CA 1
ATOM 1294 C C . LYS A 1 162 ? -11.579 -8.704 -1.011 1.00 84.56 162 LYS A C 1
ATOM 1296 O O . LYS A 1 162 ? -11.716 -9.916 -1.182 1.00 84.56 162 LYS A O 1
ATOM 1301 N N . LYS A 1 163 ? -10.763 -7.992 -1.803 1.00 81.69 163 LYS A N 1
ATOM 1302 C CA . LYS A 1 163 ? -10.017 -8.573 -2.942 1.00 81.69 163 LYS A CA 1
ATOM 1303 C C . LYS A 1 163 ? -8.790 -9.406 -2.503 1.00 81.69 163 LYS A C 1
ATOM 1305 O O . LYS A 1 163 ? -8.201 -10.128 -3.312 1.00 81.69 163 LYS A O 1
ATOM 1310 N N . THR A 1 164 ? -8.394 -9.366 -1.226 1.00 83.19 164 THR A N 1
ATOM 1311 C CA . THR A 1 164 ? -7.138 -9.970 -0.743 1.00 83.19 164 THR A CA 1
ATOM 1312 C C . THR A 1 164 ? -7.225 -11.484 -0.503 1.00 83.19 164 THR A C 1
ATOM 1314 O O . THR A 1 164 ? -8.281 -12.054 -0.221 1.00 83.19 164 THR A O 1
ATOM 1317 N N . LYS A 1 165 ? -6.073 -12.175 -0.543 1.00 83.88 165 LYS A N 1
ATOM 1318 C CA . LYS A 1 165 ? -5.988 -13.601 -0.157 1.00 83.88 165 LYS A CA 1
ATOM 1319 C C . LYS A 1 165 ? -6.395 -13.828 1.304 1.00 83.88 165 LYS A C 1
ATOM 1321 O O . LYS A 1 165 ? -6.898 -14.902 1.627 1.00 83.88 165 LYS A O 1
ATOM 1326 N N . THR A 1 166 ? -6.174 -12.837 2.169 1.00 83.88 166 THR A N 1
ATOM 1327 C CA . THR A 1 166 ? -6.564 -12.876 3.584 1.00 83.88 166 THR A CA 1
ATOM 1328 C C . THR A 1 166 ? -8.081 -12.951 3.724 1.00 83.88 166 THR A C 1
ATOM 1330 O O . THR A 1 166 ? -8.570 -13.845 4.408 1.00 83.88 166 THR A O 1
ATOM 1333 N N . TYR A 1 167 ? -8.828 -12.125 2.987 1.00 84.75 167 TYR A N 1
ATOM 1334 C CA . TYR A 1 167 ? -10.291 -12.178 2.992 1.00 84.75 167 TYR A CA 1
ATOM 1335 C C . TYR A 1 167 ? -10.839 -13.500 2.450 1.00 84.75 167 TYR A C 1
ATOM 1337 O O . TYR A 1 167 ? -11.680 -14.137 3.078 1.00 84.75 167 TYR A O 1
ATOM 1345 N N . LYS A 1 168 ? -10.266 -14.018 1.356 1.00 85.06 168 LYS A N 1
ATOM 1346 C CA . LYS A 1 168 ? -10.631 -15.350 0.836 1.00 85.06 168 LYS A CA 1
ATOM 1347 C C . LYS A 1 168 ? -10.371 -16.484 1.836 1.00 85.06 168 LYS A C 1
ATOM 1349 O O . LYS A 1 168 ? -11.029 -17.518 1.762 1.00 85.06 168 LYS A O 1
ATOM 1354 N N . ARG A 1 169 ? -9.389 -16.344 2.737 1.00 83.50 169 ARG A N 1
ATOM 1355 C CA . ARG A 1 169 ? -9.147 -17.303 3.832 1.00 83.50 169 ARG A CA 1
ATOM 1356 C C . ARG A 1 169 ? -10.187 -17.155 4.937 1.00 83.50 169 ARG A C 1
ATOM 1358 O O . ARG A 1 169 ? -10.705 -18.177 5.378 1.00 83.50 169 ARG A O 1
ATOM 1365 N N . PHE A 1 170 ? -10.489 -15.917 5.321 1.00 84.94 170 PHE A N 1
ATOM 1366 C CA . PHE A 1 170 ? -11.513 -15.591 6.310 1.00 84.94 170 PHE A CA 1
ATOM 1367 C C . PHE A 1 170 ? -12.883 -16.164 5.911 1.00 84.94 170 PHE A C 1
ATOM 1369 O O . PHE A 1 170 ? -13.461 -16.926 6.680 1.00 84.94 170 PHE A O 1
ATOM 1376 N N . LEU A 1 171 ? -13.319 -15.961 4.659 1.00 83.75 171 LEU A N 1
ATOM 1377 C CA . LEU A 1 171 ? -14.562 -16.545 4.124 1.00 83.75 171 LEU A CA 1
ATOM 1378 C C . LEU A 1 171 ? -14.590 -18.082 4.149 1.00 83.75 171 LEU A C 1
ATOM 1380 O O . LEU A 1 171 ? -15.651 -18.689 4.228 1.00 83.75 171 LEU A O 1
ATOM 1384 N N . LYS A 1 172 ? -13.424 -18.736 4.101 1.00 84.38 172 LYS A N 1
ATOM 1385 C CA . LYS A 1 172 ? -13.296 -20.199 4.232 1.00 84.38 172 LYS A CA 1
ATOM 1386 C C . LYS A 1 172 ? -13.275 -20.664 5.696 1.00 84.38 172 LYS A C 1
ATOM 1388 O O . LYS A 1 172 ? -12.847 -21.785 5.967 1.00 84.38 172 LYS A O 1
ATOM 1393 N N . GLY A 1 173 ? -13.643 -19.798 6.642 1.00 78.19 173 GLY A N 1
ATOM 1394 C CA . GLY A 1 173 ? -13.654 -20.075 8.079 1.00 78.19 173 GLY A CA 1
ATOM 1395 C C . GLY A 1 173 ? -12.266 -20.207 8.714 1.00 78.19 173 GLY A C 1
ATOM 1396 O O . GLY A 1 173 ? -12.154 -20.691 9.844 1.00 78.19 173 GLY A O 1
ATOM 1397 N N . LYS A 1 174 ? -11.196 -19.816 8.003 1.00 81.44 174 LYS A N 1
ATOM 1398 C CA . LYS A 1 174 ? -9.822 -19.840 8.526 1.00 81.44 174 LYS A CA 1
ATOM 1399 C C . LYS A 1 174 ? -9.500 -18.508 9.191 1.00 81.44 174 LYS A C 1
ATOM 1401 O O . LYS A 1 174 ? -9.774 -17.462 8.610 1.00 81.44 174 LYS A O 1
ATOM 1406 N N . SER A 1 175 ? -8.840 -18.552 10.346 1.00 79.81 175 SER A N 1
ATOM 1407 C CA . SER A 1 175 ? -8.398 -17.339 11.036 1.00 79.81 175 SER A CA 1
ATOM 1408 C C . SER A 1 175 ? -7.389 -16.534 10.210 1.00 79.81 175 SER A C 1
ATOM 1410 O O . SER A 1 175 ? -6.590 -17.068 9.418 1.00 79.81 175 SER A O 1
ATOM 1412 N N . VAL A 1 176 ? -7.442 -15.223 10.412 1.00 80.31 176 VAL A N 1
ATOM 1413 C CA . VAL A 1 176 ? -6.506 -14.232 9.915 1.00 80.31 176 VAL A CA 1
ATOM 1414 C C . VAL A 1 176 ? -5.155 -14.491 10.582 1.00 80.31 176 VAL A C 1
ATOM 1416 O O . VAL A 1 176 ? -5.038 -14.453 11.807 1.00 80.31 176 VAL A O 1
ATOM 1419 N N . PRO A 1 177 ? -4.107 -14.785 9.797 1.00 76.38 177 PRO A N 1
ATOM 1420 C CA . PRO A 1 177 ? -2.809 -15.111 10.362 1.00 76.38 177 PRO A CA 1
ATOM 1421 C C . PRO A 1 177 ? -2.146 -13.847 10.911 1.00 76.38 177 PRO A C 1
ATOM 1423 O O . PRO A 1 177 ? -1.854 -12.930 10.127 1.00 76.38 177 PRO A O 1
ATOM 1426 N N . LYS A 1 178 ? -1.857 -13.842 12.220 1.00 76.12 178 LYS A N 1
ATOM 1427 C CA . LYS A 1 178 ? -1.026 -12.817 12.866 1.00 76.12 178 LYS A CA 1
ATOM 1428 C C . LYS A 1 178 ? 0.348 -12.778 12.207 1.00 76.12 178 LYS A C 1
ATOM 1430 O O . LYS A 1 178 ? 0.871 -13.822 11.817 1.00 76.12 178 LYS A O 1
ATOM 1435 N N . MET A 1 179 ? 0.964 -11.603 12.102 1.00 74.00 179 MET A N 1
ATOM 1436 C CA . MET A 1 179 ? 2.283 -11.479 11.456 1.00 74.00 179 MET A CA 1
ATOM 1437 C C . MET A 1 179 ? 3.361 -12.316 12.146 1.00 74.00 179 MET A C 1
ATOM 1439 O O . MET A 1 179 ? 4.160 -12.948 11.459 1.00 74.00 179 MET A O 1
ATOM 1443 N N . LYS A 1 180 ? 3.338 -12.385 13.482 1.00 64.00 180 LYS A N 1
ATOM 1444 C CA . LYS A 1 180 ? 4.268 -13.209 14.272 1.00 64.00 180 LYS A CA 1
ATOM 1445 C C . LYS A 1 180 ? 4.116 -14.710 14.000 1.00 64.00 180 LYS A C 1
ATOM 1447 O O . LYS A 1 180 ? 5.109 -15.427 13.985 1.00 64.00 180 LYS A O 1
ATOM 1452 N N . ASP A 1 181 ? 2.900 -15.157 13.690 1.00 60.03 181 ASP A N 1
ATOM 1453 C CA . ASP A 1 181 ? 2.583 -16.568 13.434 1.00 60.03 181 ASP A CA 1
ATOM 1454 C C . ASP A 1 181 ? 2.883 -16.980 11.979 1.00 60.03 181 ASP A C 1
ATOM 1456 O O . ASP A 1 181 ? 2.871 -18.164 11.644 1.00 60.03 181 ASP A O 1
ATOM 1460 N N . ARG A 1 182 ? 3.192 -16.026 11.084 1.00 57.88 182 ARG A N 1
ATOM 1461 C CA . ARG A 1 182 ? 3.555 -16.284 9.672 1.00 57.88 182 ARG A CA 1
ATOM 1462 C C . ARG A 1 182 ? 4.996 -16.784 9.491 1.00 57.88 182 ARG A C 1
ATOM 1464 O O . ARG A 1 182 ? 5.564 -16.590 8.418 1.00 57.88 182 ARG A O 1
ATOM 1471 N N . GLY A 1 183 ? 5.585 -17.399 10.517 1.00 45.19 183 GLY A N 1
ATOM 1472 C CA . GLY A 1 183 ? 6.997 -17.779 10.590 1.00 45.19 183 GLY A CA 1
ATOM 1473 C C . GLY A 1 183 ? 7.615 -18.242 9.262 1.00 45.19 183 GLY A C 1
ATOM 1474 O O . GLY A 1 183 ? 7.133 -19.187 8.646 1.00 45.19 183 GLY A O 1
ATOM 1475 N N . ILE A 1 184 ? 8.695 -17.553 8.866 1.00 43.50 184 ILE A N 1
ATOM 1476 C CA . ILE A 1 184 ? 9.842 -17.945 8.011 1.00 43.50 184 ILE A CA 1
ATOM 1477 C C . ILE A 1 184 ? 9.558 -18.472 6.579 1.00 43.50 184 ILE A C 1
ATOM 1479 O O . ILE A 1 184 ? 10.430 -18.349 5.723 1.00 43.50 184 ILE A O 1
ATOM 1483 N N . SER A 1 185 ? 8.374 -18.990 6.242 1.00 42.88 185 SER A N 1
ATOM 1484 C CA . SER A 1 185 ? 8.165 -19.750 4.993 1.00 42.88 185 SER A CA 1
ATOM 1485 C C . SER A 1 185 ? 7.693 -18.935 3.790 1.00 42.88 185 SER A C 1
ATOM 1487 O O . SER A 1 185 ? 7.636 -19.462 2.681 1.00 42.88 185 SER A O 1
ATOM 1489 N N . HIS A 1 186 ? 7.336 -17.664 3.958 1.00 43.22 186 HIS A N 1
ATOM 1490 C CA . HIS A 1 186 ? 6.929 -16.813 2.843 1.00 43.22 186 HIS A CA 1
ATOM 1491 C C . HIS A 1 186 ? 7.764 -15.540 2.833 1.00 43.22 186 HIS A C 1
ATOM 1493 O O . HIS A 1 186 ? 7.940 -14.908 3.870 1.00 43.22 186 HIS A O 1
ATOM 1499 N N . LYS A 1 187 ? 8.245 -15.166 1.638 1.00 46.25 187 LYS A N 1
ATOM 1500 C CA . LYS A 1 187 ? 8.895 -13.896 1.258 1.00 46.25 187 LYS A CA 1
ATOM 1501 C C . LYS A 1 187 ? 7.994 -12.668 1.522 1.00 46.25 187 LYS A C 1
ATOM 1503 O O . LYS A 1 187 ? 7.768 -11.854 0.635 1.00 46.25 187 LYS A O 1
ATOM 1508 N N . ILE A 1 188 ? 7.394 -12.566 2.702 1.00 48.53 188 ILE A N 1
ATOM 1509 C CA . ILE A 1 188 ? 6.595 -11.428 3.136 1.00 48.53 188 ILE A CA 1
ATOM 1510 C C . ILE A 1 188 ? 7.533 -10.524 3.926 1.00 48.53 188 ILE A C 1
ATOM 1512 O O . ILE A 1 188 ? 8.267 -10.981 4.801 1.00 48.53 188 ILE A O 1
ATOM 1516 N N . ASN A 1 189 ? 7.528 -9.251 3.539 1.00 54.28 189 ASN A N 1
ATOM 1517 C CA . ASN A 1 189 ? 8.395 -8.188 4.023 1.00 54.28 189 ASN A CA 1
ATOM 1518 C C . ASN A 1 189 ? 8.532 -8.236 5.557 1.00 54.28 189 ASN A C 1
ATOM 1520 O O . ASN A 1 189 ? 7.565 -7.969 6.276 1.00 54.28 189 ASN A O 1
ATOM 1524 N N . LYS A 1 190 ? 9.739 -8.556 6.059 1.00 63.66 190 LYS A N 1
ATOM 1525 C CA . LYS A 1 190 ? 10.061 -8.573 7.502 1.00 63.66 190 LYS A CA 1
ATOM 1526 C C . LYS A 1 190 ? 9.794 -7.223 8.185 1.00 63.66 190 LYS A C 1
ATOM 1528 O O . LYS A 1 190 ? 9.751 -7.138 9.405 1.00 63.66 190 LYS A O 1
ATOM 1533 N N . THR A 1 191 ? 9.611 -6.178 7.384 1.00 71.25 191 THR A N 1
ATOM 1534 C CA . THR A 1 191 ? 9.361 -4.794 7.776 1.00 71.25 191 THR A CA 1
ATOM 1535 C C . THR A 1 191 ? 8.240 -4.637 8.805 1.00 71.25 191 THR A C 1
ATOM 1537 O O . THR A 1 191 ? 8.351 -3.799 9.692 1.00 71.25 191 THR A O 1
ATOM 1540 N N . TRP A 1 192 ? 7.180 -5.447 8.730 1.00 77.81 192 TRP A N 1
ATOM 1541 C CA . TRP A 1 192 ? 5.959 -5.237 9.519 1.00 77.81 192 TRP A CA 1
ATOM 1542 C C . TRP A 1 192 ? 5.749 -6.261 10.652 1.00 77.81 192 TRP A C 1
ATOM 1544 O O . TRP A 1 192 ? 4.626 -6.426 11.119 1.00 77.81 192 TRP A O 1
ATOM 1554 N N . PHE A 1 193 ? 6.791 -6.974 11.102 1.00 75.50 193 PHE A N 1
ATOM 1555 C CA . PHE A 1 193 ? 6.652 -8.025 12.130 1.00 75.50 193 PHE A CA 1
ATOM 1556 C C . PHE A 1 193 ? 6.189 -7.535 13.506 1.00 75.50 193 PHE A C 1
ATOM 1558 O O . PHE A 1 193 ? 5.582 -8.303 14.255 1.00 75.50 193 PHE A O 1
ATOM 1565 N N . ASP A 1 194 ? 6.456 -6.273 13.833 1.00 79.44 194 ASP A N 1
ATOM 1566 C CA . ASP A 1 194 ? 6.058 -5.675 15.112 1.00 79.44 194 ASP A CA 1
ATOM 1567 C C . ASP A 1 194 ? 4.556 -5.357 15.177 1.00 79.44 194 ASP A C 1
ATOM 1569 O O . ASP A 1 194 ? 4.027 -5.039 16.247 1.00 79.44 194 ASP A O 1
ATOM 1573 N N . TYR A 1 195 ? 3.860 -5.464 14.045 1.00 85.94 195 TYR A N 1
ATOM 1574 C CA . TYR A 1 195 ? 2.430 -5.217 13.896 1.00 85.94 195 TYR A CA 1
ATOM 1575 C C . TYR A 1 195 ? 1.651 -6.525 13.913 1.00 85.94 195 TYR A C 1
ATOM 1577 O O . TYR A 1 195 ? 2.177 -7.589 13.593 1.00 85.94 195 TYR A O 1
ATOM 1585 N N . ASP A 1 196 ? 0.378 -6.463 14.288 1.00 86.44 196 ASP A N 1
ATOM 1586 C CA . ASP A 1 196 ? -0.437 -7.672 14.421 1.00 86.44 196 ASP A CA 1
ATOM 1587 C C . ASP A 1 196 ? -0.863 -8.202 13.051 1.00 86.44 196 ASP A C 1
ATOM 1589 O O . ASP A 1 196 ? -0.910 -9.417 12.828 1.00 86.44 196 ASP A O 1
ATOM 1593 N N . LEU A 1 197 ? -1.087 -7.292 12.099 1.00 87.50 197 LEU A N 1
ATOM 1594 C CA . LEU A 1 197 ? -1.466 -7.615 10.733 1.00 87.50 197 LEU A CA 1
ATOM 1595 C C . LEU A 1 197 ? -0.984 -6.534 9.763 1.00 87.50 197 LEU A C 1
ATOM 1597 O O . LEU A 1 197 ? -1.202 -5.350 9.980 1.00 87.50 197 LEU A O 1
ATOM 1601 N N . ALA A 1 198 ? -0.366 -6.954 8.662 1.00 86.81 198 ALA A N 1
ATOM 1602 C CA . ALA A 1 198 ? -0.122 -6.100 7.507 1.00 86.81 198 ALA A CA 1
ATOM 1603 C C . ALA A 1 198 ? -0.687 -6.772 6.254 1.00 86.81 198 ALA A C 1
ATOM 1605 O O . ALA A 1 198 ? -0.467 -7.972 6.013 1.00 86.81 198 ALA A O 1
ATOM 1606 N N . ILE A 1 199 ? -1.447 -6.007 5.475 1.00 85.94 199 ILE A N 1
ATOM 1607 C CA . ILE A 1 199 ? -2.127 -6.483 4.274 1.00 85.94 199 ILE A CA 1
ATOM 1608 C C . ILE A 1 199 ? -1.777 -5.570 3.114 1.00 85.94 199 ILE A C 1
ATOM 1610 O O . ILE A 1 199 ? -2.104 -4.389 3.112 1.00 85.94 199 ILE A O 1
ATOM 1614 N N . LYS A 1 200 ? -1.145 -6.162 2.101 1.00 83.25 200 LYS A N 1
ATOM 1615 C CA . LYS A 1 200 ? -0.936 -5.523 0.809 1.00 83.25 200 LYS A CA 1
ATOM 1616 C C . LYS A 1 200 ? -2.218 -5.620 -0.020 1.00 83.25 200 LYS A C 1
ATOM 1618 O O . LYS A 1 200 ? -2.706 -6.726 -0.278 1.00 83.25 200 LYS A O 1
ATOM 1623 N N . THR A 1 201 ? -2.732 -4.474 -0.432 1.00 79.94 201 THR A N 1
ATOM 1624 C CA . THR A 1 201 ? -3.805 -4.299 -1.413 1.00 79.94 201 THR A CA 1
ATOM 1625 C C . THR A 1 201 ? -3.213 -3.770 -2.723 1.00 79.94 201 THR A C 1
ATOM 1627 O O . THR A 1 201 ? -1.994 -3.687 -2.889 1.00 79.94 201 THR A O 1
ATOM 1630 N N . ILE A 1 202 ? -4.078 -3.464 -3.690 1.00 71.56 202 ILE A N 1
ATOM 1631 C CA . ILE A 1 202 ? -3.677 -2.845 -4.959 1.00 71.56 202 ILE A CA 1
ATOM 1632 C C . ILE A 1 202 ? -3.227 -1.394 -4.712 1.00 71.56 202 ILE A C 1
ATOM 1634 O O . ILE A 1 202 ? -2.228 -0.964 -5.277 1.00 71.56 202 ILE A O 1
ATOM 1638 N N . SER A 1 203 ? -3.930 -0.679 -3.831 1.00 71.75 203 SER A N 1
ATOM 1639 C CA . SER A 1 203 ? -3.732 0.730 -3.451 1.00 71.75 203 SER A CA 1
ATOM 1640 C C . SER A 1 203 ? -2.524 0.990 -2.544 1.00 71.75 203 SER A C 1
ATOM 1642 O O . SER A 1 203 ? -1.943 2.077 -2.591 1.00 71.75 203 SER A O 1
ATOM 1644 N N . GLY A 1 204 ? -2.123 0.008 -1.734 1.00 77.56 204 GLY A N 1
ATOM 1645 C CA . GLY A 1 204 ? -0.998 0.139 -0.816 1.00 77.56 204 GLY A CA 1
ATOM 1646 C C . GLY A 1 204 ? -1.000 -0.910 0.288 1.00 77.56 204 GLY A C 1
ATOM 1647 O O . GLY A 1 204 ? -1.470 -2.031 0.109 1.00 77.56 204 GLY A O 1
ATOM 1648 N N . VAL A 1 205 ? -0.426 -0.564 1.437 1.00 85.88 205 VAL A N 1
ATOM 1649 C CA . VAL A 1 205 ? -0.381 -1.443 2.612 1.00 85.88 205 VAL A CA 1
ATOM 1650 C C . VAL A 1 205 ? -1.258 -0.883 3.729 1.00 85.88 205 VAL A C 1
ATOM 1652 O O . VAL A 1 205 ? -1.096 0.269 4.134 1.00 85.88 205 VAL A O 1
ATOM 1655 N N . PHE A 1 206 ? -2.157 -1.726 4.240 1.00 88.38 206 PHE A N 1
ATOM 1656 C CA . PHE A 1 206 ? -2.872 -1.513 5.496 1.00 88.38 206 PHE A CA 1
ATOM 1657 C C . PHE A 1 206 ? -2.093 -2.163 6.632 1.00 88.38 206 PHE A C 1
ATOM 1659 O O . PHE A 1 206 ? -1.750 -3.349 6.553 1.00 88.38 206 PHE A O 1
ATOM 1666 N N . VAL A 1 207 ? -1.837 -1.402 7.690 1.00 90.19 207 VAL A N 1
ATOM 1667 C CA . VAL A 1 207 ? -1.110 -1.865 8.874 1.00 90.19 207 VAL A CA 1
ATOM 1668 C C . VAL A 1 207 ? -2.032 -1.780 10.082 1.00 90.19 207 VAL A C 1
ATOM 1670 O O . VAL A 1 207 ? -2.612 -0.734 10.340 1.00 90.19 207 VAL A O 1
ATOM 1673 N N . PHE A 1 208 ? -2.160 -2.872 10.829 1.00 91.00 208 PHE A N 1
ATOM 1674 C CA . PHE A 1 208 ? -3.009 -2.960 12.011 1.00 91.00 208 PHE A CA 1
ATOM 1675 C C . PHE A 1 208 ? -2.163 -3.180 13.258 1.00 91.00 208 PHE A C 1
ATOM 1677 O O . PHE A 1 208 ? -1.309 -4.078 13.302 1.00 91.00 208 PHE A O 1
ATOM 1684 N N . LYS A 1 209 ? -2.460 -2.406 14.298 1.00 91.69 209 LYS A N 1
ATOM 1685 C CA . LYS A 1 209 ? -1.883 -2.574 15.627 1.00 91.69 209 LYS A CA 1
ATOM 1686 C C . LYS A 1 209 ? -2.995 -2.725 16.653 1.00 91.69 209 LYS A C 1
ATOM 1688 O O . LYS A 1 209 ? -3.826 -1.841 16.794 1.00 91.69 209 LYS A O 1
ATOM 1693 N N . THR A 1 210 ? -2.990 -3.835 17.376 1.00 89.25 210 THR A N 1
ATOM 1694 C CA . THR A 1 210 ? -3.944 -4.145 18.440 1.00 89.25 210 THR A CA 1
ATOM 1695 C C . THR A 1 210 ? -3.239 -4.127 19.790 1.00 89.25 210 THR A C 1
ATOM 1697 O O . THR A 1 210 ? -2.171 -4.723 19.952 1.00 89.25 210 THR A O 1
ATOM 1700 N N . LYS A 1 211 ? -3.817 -3.438 20.771 1.00 88.81 211 LYS A N 1
ATOM 1701 C CA . LYS A 1 211 ? -3.308 -3.395 22.149 1.00 88.81 211 LYS A CA 1
ATOM 1702 C C . LYS A 1 211 ? -4.448 -3.403 23.160 1.00 88.81 211 LYS A C 1
ATOM 1704 O O . LYS A 1 211 ? -5.613 -3.270 22.806 1.00 88.81 211 LYS A O 1
ATOM 1709 N N . GLU A 1 212 ? -4.127 -3.631 24.427 1.00 87.44 212 GLU A N 1
ATOM 1710 C CA . GLU A 1 212 ? -5.094 -3.419 25.511 1.00 87.44 212 GLU A CA 1
ATOM 1711 C C . GLU A 1 212 ? -5.281 -1.916 25.738 1.00 87.44 212 GLU A C 1
ATOM 1713 O O . GLU A 1 212 ? -6.393 -1.420 25.599 1.00 87.44 212 GLU A O 1
ATOM 1718 N N . THR A 1 213 ? -4.182 -1.184 25.930 1.00 86.69 213 THR A N 1
ATOM 1719 C CA . THR A 1 213 ? -4.191 0.274 26.100 1.00 86.69 213 THR A CA 1
ATOM 1720 C C . THR A 1 213 ? -3.151 0.924 25.194 1.00 86.69 213 THR A C 1
ATOM 1722 O O . THR A 1 213 ? -2.072 0.358 24.997 1.00 86.69 213 THR A O 1
ATOM 1725 N N . ILE A 1 214 ? -3.477 2.091 24.631 1.00 87.12 214 ILE A N 1
ATOM 1726 C CA . ILE A 1 214 ? -2.550 2.934 23.860 1.00 87.12 214 ILE A CA 1
ATOM 1727 C C . ILE A 1 214 ? -2.489 4.315 24.515 1.00 87.12 214 ILE A C 1
ATOM 1729 O O . ILE A 1 214 ? -3.521 4.939 24.755 1.00 87.12 214 ILE A O 1
ATOM 1733 N N . ASN A 1 215 ? -1.272 4.796 24.778 1.00 88.06 215 ASN A N 1
ATOM 1734 C CA . ASN A 1 215 ? -1.016 6.172 25.206 1.00 88.06 215 ASN A CA 1
ATOM 1735 C C . ASN A 1 215 ? -0.382 6.995 24.073 1.00 88.06 215 ASN A C 1
ATOM 1737 O O . ASN A 1 215 ? 0.057 6.452 23.053 1.00 88.06 215 ASN A O 1
ATOM 1741 N N . PHE A 1 216 ? -0.311 8.314 24.257 1.00 84.50 216 PHE A N 1
ATOM 1742 C CA . PHE A 1 216 ? 0.208 9.216 23.228 1.00 84.50 216 PHE A CA 1
ATOM 1743 C C . PHE A 1 216 ? 1.662 8.915 22.823 1.00 84.50 216 PHE A C 1
ATOM 1745 O O . PHE A 1 216 ? 2.010 8.925 21.642 1.00 84.50 216 PHE A O 1
ATOM 1752 N N . LEU A 1 217 ? 2.520 8.585 23.791 1.00 86.38 217 LEU A N 1
ATOM 1753 C CA . LEU A 1 217 ? 3.935 8.300 23.541 1.00 86.38 217 LEU A CA 1
ATOM 1754 C C . LEU A 1 217 ? 4.122 7.022 22.710 1.00 86.38 217 LEU A C 1
ATOM 1756 O O . LEU A 1 217 ? 5.007 6.946 21.858 1.00 86.38 217 LEU A O 1
ATOM 1760 N N . GLU A 1 218 ? 3.282 6.016 22.931 1.00 87.44 218 GLU A N 1
ATOM 1761 C CA . GLU A 1 218 ? 3.238 4.807 22.117 1.00 87.44 218 GLU A CA 1
ATOM 1762 C C . GLU A 1 218 ? 2.700 5.068 20.716 1.00 87.44 218 GLU A C 1
ATOM 1764 O O . GLU A 1 218 ? 3.252 4.539 19.752 1.00 87.44 218 GLU A O 1
ATOM 1769 N N . LEU A 1 219 ? 1.666 5.897 20.589 1.00 87.44 219 LEU A N 1
ATOM 1770 C CA . LEU A 1 219 ? 1.126 6.283 19.291 1.00 87.44 219 LEU A CA 1
ATOM 1771 C C . LEU A 1 219 ? 2.178 7.013 18.448 1.00 87.44 219 LEU A C 1
ATOM 1773 O O . LEU A 1 219 ? 2.384 6.671 17.285 1.00 87.44 219 LEU A O 1
ATOM 1777 N N . LYS A 1 220 ? 2.926 7.935 19.062 1.00 87.50 220 LYS A N 1
ATOM 1778 C CA . LYS A 1 220 ? 4.066 8.602 18.427 1.00 87.50 220 LYS A CA 1
ATOM 1779 C C . LYS A 1 220 ? 5.136 7.605 17.980 1.00 87.50 220 LYS A C 1
ATOM 1781 O O . LYS A 1 220 ? 5.584 7.672 16.842 1.00 87.50 220 LYS A O 1
ATOM 1786 N N . LYS A 1 221 ? 5.486 6.627 18.826 1.00 89.56 221 LYS A N 1
ATOM 1787 C CA . LYS A 1 221 ? 6.422 5.548 18.456 1.00 89.56 221 LYS A CA 1
ATOM 1788 C C . LYS A 1 221 ? 5.931 4.732 17.262 1.00 89.56 221 LYS A C 1
ATOM 1790 O O . LYS A 1 221 ? 6.744 4.375 16.418 1.00 89.56 221 LYS A O 1
ATOM 1795 N N . ILE A 1 222 ? 4.633 4.431 17.191 1.00 89.56 222 ILE A N 1
ATOM 1796 C CA . ILE A 1 222 ? 4.040 3.727 16.046 1.00 89.56 222 ILE A CA 1
ATOM 1797 C C . ILE A 1 222 ? 4.199 4.570 14.778 1.00 89.56 222 ILE A C 1
ATOM 1799 O O . ILE A 1 222 ? 4.689 4.062 13.776 1.00 89.56 222 ILE A O 1
ATOM 1803 N N . ILE A 1 223 ? 3.842 5.854 14.823 1.00 88.31 223 ILE A N 1
ATOM 1804 C CA . ILE A 1 223 ? 3.929 6.746 13.658 1.00 88.31 223 ILE A CA 1
ATOM 1805 C C . ILE A 1 223 ? 5.384 6.921 13.200 1.00 88.31 223 ILE A C 1
ATOM 1807 O O . ILE A 1 223 ? 5.680 6.784 12.014 1.00 88.31 223 ILE A O 1
ATOM 1811 N N . ASP A 1 224 ? 6.312 7.153 14.128 1.00 88.00 224 ASP A N 1
ATOM 1812 C CA . ASP A 1 224 ? 7.739 7.287 13.818 1.00 88.00 224 ASP A CA 1
ATOM 1813 C C . ASP A 1 224 ? 8.314 5.987 13.218 1.00 88.00 224 ASP A C 1
ATOM 1815 O O . ASP A 1 224 ? 9.048 6.026 12.224 1.00 88.00 224 ASP A O 1
ATOM 1819 N N . ASP A 1 225 ? 7.932 4.823 13.755 1.00 88.62 225 ASP A N 1
ATOM 1820 C CA . ASP A 1 225 ? 8.325 3.515 13.221 1.00 88.62 225 ASP A CA 1
ATOM 1821 C C . ASP A 1 225 ? 7.775 3.289 11.804 1.00 88.62 225 ASP A C 1
ATOM 1823 O O . ASP A 1 225 ? 8.539 2.941 10.898 1.00 88.62 225 ASP A O 1
ATOM 1827 N N . VAL A 1 226 ? 6.484 3.555 11.569 1.00 87.81 226 VAL A N 1
ATOM 1828 C CA . VAL A 1 226 ? 5.881 3.455 10.230 1.00 87.81 226 VAL A CA 1
ATOM 1829 C C . VAL A 1 226 ? 6.566 4.410 9.257 1.00 87.81 226 VAL A C 1
ATOM 1831 O O . VAL A 1 226 ? 6.924 3.977 8.165 1.00 87.81 226 VAL A O 1
ATOM 1834 N N . ASN A 1 227 ? 6.814 5.664 9.642 1.00 85.44 227 ASN A N 1
ATOM 1835 C CA . ASN A 1 227 ? 7.503 6.650 8.802 1.00 85.44 227 ASN A CA 1
ATOM 1836 C C . ASN A 1 227 ? 8.895 6.160 8.381 1.00 85.44 227 ASN A C 1
ATOM 1838 O O . ASN A 1 227 ? 9.239 6.198 7.195 1.00 85.44 227 ASN A O 1
ATOM 1842 N N . SER A 1 228 ? 9.672 5.636 9.333 1.00 83.50 228 SER A N 1
ATOM 1843 C CA . SER A 1 228 ? 11.012 5.106 9.062 1.00 83.50 228 SER A CA 1
ATOM 1844 C C . SER A 1 228 ? 10.982 3.922 8.083 1.00 83.50 228 SER A C 1
ATOM 1846 O O . SER A 1 228 ? 11.782 3.849 7.147 1.00 83.50 228 SER A O 1
ATOM 1848 N N . LYS A 1 229 ? 10.002 3.025 8.239 1.00 81.88 229 LYS A N 1
ATOM 1849 C CA . LYS A 1 229 ? 9.819 1.829 7.407 1.00 81.88 229 LYS A CA 1
ATOM 1850 C C . LYS A 1 229 ? 9.236 2.158 6.029 1.00 81.88 229 LYS A C 1
ATOM 1852 O O . LYS A 1 229 ? 9.603 1.528 5.033 1.00 81.88 229 LYS A O 1
ATOM 1857 N N . GLN A 1 230 ? 8.357 3.156 5.944 1.00 76.88 230 GLN A N 1
ATOM 1858 C CA . GLN A 1 230 ? 7.683 3.563 4.712 1.00 76.88 230 GLN A CA 1
ATOM 1859 C C . GLN A 1 230 ? 8.653 4.207 3.716 1.00 76.88 230 GLN A C 1
ATOM 1861 O O . GLN A 1 230 ? 8.457 4.036 2.514 1.00 76.88 230 GLN A O 1
ATOM 1866 N N . PHE A 1 231 ? 9.713 4.887 4.177 1.00 70.56 231 PHE A N 1
ATOM 1867 C CA . PHE A 1 231 ? 10.742 5.446 3.290 1.00 70.56 231 PHE A CA 1
ATOM 1868 C C . PHE A 1 231 ? 11.280 4.385 2.323 1.00 70.56 231 PHE A C 1
ATOM 1870 O O . PHE A 1 231 ? 11.249 4.580 1.112 1.00 70.56 231 PHE A O 1
ATOM 1877 N N . VAL A 1 232 ? 11.657 3.215 2.847 1.00 66.81 232 VAL A N 1
ATOM 1878 C CA . VAL A 1 232 ? 12.133 2.081 2.041 1.00 66.81 232 VAL A CA 1
ATOM 1879 C C . VAL A 1 232 ? 11.006 1.502 1.178 1.00 66.81 232 VAL A C 1
ATOM 1881 O O . VAL A 1 232 ? 11.217 1.193 0.009 1.00 66.81 232 VAL A O 1
ATOM 1884 N N . GLN A 1 233 ? 9.785 1.387 1.709 1.00 68.50 233 GLN A N 1
ATOM 1885 C CA . GLN A 1 233 ? 8.666 0.783 0.972 1.00 68.50 233 GLN A CA 1
ATOM 1886 C C . GLN A 1 233 ? 8.167 1.631 -0.208 1.00 68.50 233 GLN A C 1
ATOM 1888 O O . GLN A 1 233 ? 7.716 1.071 -1.209 1.00 68.50 233 GLN A O 1
ATOM 1893 N N . LYS A 1 234 ? 8.287 2.965 -0.141 1.00 66.88 234 LYS A N 1
ATOM 1894 C CA . LYS A 1 234 ? 7.974 3.860 -1.269 1.00 66.88 234 LYS A CA 1
ATOM 1895 C C . LYS A 1 234 ? 8.840 3.541 -2.490 1.00 66.88 234 LYS A C 1
ATOM 1897 O O . LYS A 1 234 ? 8.315 3.529 -3.600 1.00 66.88 234 LYS A O 1
ATOM 1902 N N . PHE A 1 235 ? 10.115 3.192 -2.294 1.00 60.53 235 PHE A N 1
ATOM 1903 C CA . PHE A 1 235 ? 10.996 2.754 -3.386 1.00 60.53 235 PHE A CA 1
ATOM 1904 C C . PHE A 1 235 ? 10.556 1.425 -4.012 1.00 60.53 235 PHE A C 1
ATOM 1906 O O . PHE A 1 235 ? 10.705 1.241 -5.216 1.00 60.53 235 PHE A O 1
ATOM 1913 N N . PHE A 1 236 ? 9.956 0.524 -3.229 1.00 59.75 236 PHE A N 1
ATOM 1914 C CA . PHE A 1 236 ? 9.419 -0.755 -3.714 1.00 59.75 236 PHE A CA 1
ATOM 1915 C C . PHE A 1 236 ? 7.950 -0.683 -4.158 1.00 59.75 236 PHE A C 1
ATOM 1917 O O . PHE A 1 236 ? 7.338 -1.714 -4.433 1.00 59.75 236 PHE A O 1
ATOM 1924 N N . ASN A 1 237 ? 7.384 0.525 -4.262 1.00 64.94 237 ASN A N 1
ATOM 1925 C CA . ASN A 1 237 ? 6.001 0.762 -4.669 1.00 64.94 237 ASN A CA 1
ATOM 1926 C C . ASN A 1 237 ? 4.963 0.032 -3.785 1.00 64.94 237 ASN A C 1
ATOM 1928 O O . ASN A 1 237 ? 3.920 -0.418 -4.260 1.00 64.94 237 ASN A O 1
ATOM 1932 N N . GLU A 1 238 ? 5.251 -0.066 -2.486 1.00 72.00 238 GLU A N 1
ATOM 1933 C CA . GLU A 1 238 ? 4.350 -0.590 -1.454 1.00 72.00 238 GLU A CA 1
ATOM 1934 C C . GLU A 1 238 ? 4.072 0.490 -0.391 1.00 72.00 238 GLU A C 1
ATOM 1936 O O . GLU A 1 238 ? 4.348 0.276 0.788 1.00 72.00 238 GLU A O 1
ATOM 1941 N N . PRO A 1 239 ? 3.581 1.693 -0.754 1.00 80.50 239 PRO A N 1
ATOM 1942 C CA . PRO A 1 239 ? 3.356 2.725 0.246 1.00 80.50 239 PRO A CA 1
ATOM 1943 C C . PRO A 1 239 ? 2.313 2.248 1.262 1.00 80.50 239 PRO A C 1
ATOM 1945 O O . PRO A 1 239 ? 1.251 1.740 0.893 1.00 80.50 239 PRO A O 1
ATOM 1948 N N . VAL A 1 240 ? 2.599 2.453 2.548 1.00 84.31 240 VAL A N 1
ATOM 1949 C CA . VAL A 1 240 ? 1.550 2.429 3.572 1.00 84.31 240 VAL A CA 1
ATOM 1950 C C . VAL A 1 240 ? 0.531 3.494 3.205 1.00 84.31 240 VAL A C 1
ATOM 1952 O O . VAL A 1 240 ? 0.919 4.603 2.841 1.00 84.31 240 VAL A O 1
ATOM 1955 N N . ILE A 1 241 ? -0.744 3.126 3.254 1.00 83.56 241 ILE A N 1
ATOM 1956 C CA . ILE A 1 241 ? -1.862 4.032 2.966 1.00 83.56 241 ILE A CA 1
ATOM 1957 C C . ILE A 1 241 ? -2.700 4.305 4.205 1.00 83.56 241 ILE A C 1
ATOM 1959 O O . ILE A 1 241 ? -3.251 5.396 4.330 1.00 83.56 241 ILE A O 1
ATOM 1963 N N . ARG A 1 242 ? -2.771 3.341 5.132 1.00 87.69 242 ARG A N 1
ATOM 1964 C CA . ARG A 1 242 ? -3.549 3.483 6.357 1.00 87.69 242 ARG A CA 1
ATOM 1965 C C . ARG A 1 242 ? -2.973 2.643 7.493 1.00 87.69 242 ARG A C 1
ATOM 1967 O O . ARG A 1 242 ? -2.642 1.468 7.303 1.00 87.69 242 ARG A O 1
ATOM 1974 N N . VAL A 1 243 ? -2.870 3.255 8.665 1.00 90.38 243 VAL A N 1
ATOM 1975 C CA . VAL A 1 243 ? -2.492 2.622 9.930 1.00 90.38 243 VAL A CA 1
ATOM 1976 C C . VAL A 1 243 ? -3.723 2.609 10.823 1.00 90.38 243 VAL A C 1
ATOM 1978 O O . VAL A 1 243 ? -4.285 3.657 11.109 1.00 90.38 243 VAL A O 1
ATOM 1981 N N . ILE A 1 244 ? -4.151 1.425 11.247 1.00 91.69 244 ILE A N 1
ATOM 1982 C CA . ILE A 1 244 ? -5.357 1.226 12.048 1.00 91.69 244 ILE A CA 1
ATOM 1983 C C . ILE A 1 244 ? -4.930 0.725 13.427 1.00 91.69 244 ILE A C 1
ATOM 1985 O O . ILE A 1 244 ? -4.457 -0.406 13.580 1.00 91.69 244 ILE A O 1
ATOM 1989 N N . CYS A 1 245 ? -5.078 1.581 14.431 1.00 91.50 245 CYS A N 1
ATOM 1990 C CA . CYS A 1 245 ? -4.766 1.287 15.822 1.00 91.50 245 CYS A CA 1
ATOM 1991 C C . CYS A 1 245 ? -6.055 0.951 16.573 1.00 91.50 245 CYS A C 1
ATOM 1993 O O . CYS A 1 245 ? -6.947 1.788 16.680 1.00 91.50 245 CYS A O 1
ATOM 1995 N N . VAL A 1 246 ? -6.133 -0.265 17.116 1.00 91.12 246 VAL A N 1
ATOM 1996 C CA . VAL A 1 246 ? -7.280 -0.742 17.894 1.00 91.12 246 VAL A CA 1
ATOM 1997 C C . VAL A 1 246 ? -6.858 -1.021 19.334 1.00 91.12 246 VAL A C 1
ATOM 1999 O O . VAL A 1 246 ? -5.946 -1.819 19.574 1.00 91.12 246 VAL A O 1
ATOM 2002 N N . ALA A 1 247 ? -7.518 -0.390 20.301 1.00 91.00 247 ALA A N 1
ATOM 2003 C CA . ALA A 1 247 ? -7.255 -0.582 21.728 1.00 91.00 247 ALA A CA 1
ATOM 2004 C C . ALA A 1 247 ? -8.551 -0.804 22.509 1.00 91.00 247 ALA A C 1
ATOM 2006 O O . ALA A 1 247 ? -9.594 -0.359 22.062 1.00 91.00 247 ALA A O 1
ATOM 2007 N N . LYS A 1 248 ? -8.507 -1.469 23.670 1.00 88.44 248 LYS A N 1
ATOM 2008 C CA . LYS A 1 248 ? -9.678 -1.512 24.568 1.00 88.44 248 LYS A CA 1
ATOM 2009 C C . LYS A 1 248 ? -9.869 -0.204 25.327 1.00 88.44 248 LYS A C 1
ATOM 2011 O O . LYS A 1 248 ? -10.978 0.114 25.726 1.00 88.44 248 LYS A O 1
ATOM 2016 N N . SER A 1 249 ? -8.779 0.524 25.556 1.00 86.56 249 SER A N 1
ATOM 2017 C CA . SER A 1 249 ? -8.823 1.854 26.145 1.00 86.56 249 SER A CA 1
ATOM 2018 C C . SER A 1 249 ? -7.739 2.758 25.571 1.00 86.56 249 SER A C 1
ATOM 2020 O O . SER A 1 249 ? -6.610 2.330 25.304 1.00 86.56 249 SER A O 1
ATOM 2022 N N . PHE A 1 250 ? -8.076 4.032 25.406 1.00 83.50 250 PHE A N 1
ATOM 2023 C CA . PHE A 1 250 ? -7.101 5.094 25.172 1.00 83.50 250 PHE A CA 1
ATOM 2024 C C . PHE A 1 250 ? -6.940 5.933 26.435 1.00 83.50 250 PHE A C 1
ATOM 2026 O O . PHE A 1 250 ? -7.916 6.241 27.121 1.00 83.50 250 PHE A O 1
ATOM 2033 N N . ASP A 1 251 ? -5.692 6.271 26.738 1.00 80.25 251 ASP A N 1
ATOM 2034 C CA . ASP A 1 251 ? -5.333 7.087 27.896 1.00 80.25 251 ASP A CA 1
ATOM 2035 C C . ASP A 1 251 ? -5.927 8.509 27.800 1.00 80.25 251 ASP A C 1
ATOM 2037 O O . ASP A 1 251 ? -6.174 9.016 26.704 1.00 80.25 251 ASP A O 1
ATOM 2041 N N . GLU A 1 252 ? -6.132 9.178 28.938 1.00 76.62 252 GLU A N 1
ATOM 2042 C CA . GLU A 1 252 ? -6.704 10.536 29.003 1.00 76.62 252 GLU A CA 1
ATOM 2043 C C . GLU A 1 252 ? -5.877 11.550 28.206 1.00 76.62 252 GLU A C 1
ATOM 2045 O O . GLU A 1 252 ? -6.421 12.497 27.640 1.00 76.62 252 GLU A O 1
ATOM 2050 N N . SER A 1 253 ? -4.573 11.292 28.067 1.00 73.94 253 SER A N 1
ATOM 2051 C CA . SER A 1 253 ? -3.666 12.062 27.212 1.00 73.94 253 SER A CA 1
ATOM 2052 C C . SER A 1 253 ? -4.131 12.177 25.753 1.00 73.94 253 SER A C 1
ATOM 2054 O O . SER A 1 253 ? -3.756 13.133 25.082 1.00 73.94 253 SER A O 1
ATOM 2056 N N . ILE A 1 254 ? -4.964 11.249 25.270 1.00 70.88 254 ILE A N 1
ATOM 2057 C CA . ILE A 1 254 ? -5.515 11.216 23.906 1.00 70.88 254 ILE A CA 1
ATOM 2058 C C . ILE A 1 254 ? -6.876 11.932 23.812 1.00 70.88 254 ILE A C 1
ATOM 2060 O O . ILE A 1 254 ? -7.329 12.264 22.722 1.00 70.88 254 ILE A O 1
ATOM 2064 N N . LYS A 1 255 ? -7.524 12.224 24.947 1.00 68.50 255 LYS A N 1
ATOM 2065 C CA . LYS A 1 255 ? -8.852 12.865 25.016 1.00 68.50 255 LYS A CA 1
ATOM 2066 C C . LYS A 1 255 ? -8.790 14.384 25.244 1.00 68.50 255 LYS A C 1
ATOM 2068 O O . LYS A 1 255 ? -9.831 15.029 25.309 1.00 68.50 255 LYS A O 1
ATOM 2073 N N . ASN A 1 256 ? -7.590 14.957 25.358 1.00 72.75 256 ASN A N 1
ATOM 2074 C CA . ASN A 1 256 ? -7.376 16.386 25.611 1.00 72.75 256 ASN A CA 1
ATOM 2075 C C . ASN A 1 256 ? -7.348 17.216 24.315 1.00 72.75 256 ASN A C 1
ATOM 2077 O O . ASN A 1 256 ? -6.827 16.766 23.304 1.00 72.75 256 ASN A O 1
ATOM 2081 N N . GLU A 1 257 ? -7.796 18.475 24.347 1.00 66.31 257 GLU A N 1
ATOM 2082 C CA . GLU A 1 257 ? -7.778 19.373 23.169 1.00 66.31 257 GLU A CA 1
ATOM 2083 C C . GLU A 1 257 ? -6.370 19.603 22.579 1.00 66.31 257 GLU A C 1
ATOM 2085 O O . GLU A 1 257 ? -6.207 19.863 21.386 1.00 66.31 257 GLU A O 1
ATOM 2090 N N . THR A 1 258 ? -5.320 19.483 23.395 1.00 71.69 258 THR A N 1
ATOM 2091 C CA . THR A 1 258 ? -3.920 19.537 22.945 1.00 71.69 258 THR A CA 1
ATOM 2092 C C . THR A 1 258 ? -3.530 18.344 22.075 1.00 71.69 258 THR A C 1
ATOM 2094 O O . THR A 1 258 ? -2.707 18.503 21.172 1.00 71.69 258 THR A O 1
ATOM 2097 N N . PHE A 1 259 ? -4.145 17.176 22.291 1.00 78.19 259 PHE A N 1
ATOM 2098 C CA . PHE A 1 259 ? -3.865 15.963 21.524 1.00 78.19 259 PHE A CA 1
ATOM 2099 C C . PHE A 1 259 ? -4.175 16.154 20.046 1.00 78.19 259 PHE A C 1
ATOM 2101 O O . PHE A 1 259 ? -3.357 15.782 19.217 1.00 78.19 259 PHE A O 1
ATOM 2108 N N . GLU A 1 260 ? -5.313 16.758 19.700 1.00 75.94 260 GLU A N 1
ATOM 2109 C CA . GLU A 1 260 ? -5.722 16.913 18.302 1.00 75.94 260 GLU A CA 1
ATOM 2110 C C . GLU A 1 260 ? -4.672 17.683 17.491 1.00 75.94 260 GLU A C 1
ATOM 2112 O O . GLU A 1 260 ? -4.285 17.257 16.402 1.00 75.94 260 GLU A O 1
ATOM 2117 N N . LYS A 1 261 ? -4.136 18.774 18.049 1.00 77.69 261 LYS A N 1
ATOM 2118 C CA . LYS A 1 261 ? -3.098 19.576 17.387 1.00 77.69 261 LYS A CA 1
ATOM 2119 C C . LYS A 1 261 ? -1.795 18.798 17.231 1.00 77.69 261 LYS A C 1
ATOM 2121 O O . LYS A 1 261 ? -1.253 18.736 16.129 1.00 77.69 261 LYS A O 1
ATOM 2126 N N . GLU A 1 262 ? -1.311 18.177 18.304 1.00 79.12 262 GLU A N 1
ATOM 2127 C CA . GLU A 1 262 ? -0.059 17.413 18.267 1.00 79.12 262 GLU A CA 1
ATOM 2128 C C . GLU A 1 262 ? -0.173 16.164 17.379 1.00 79.12 262 GLU A C 1
ATOM 2130 O O . GLU A 1 262 ? 0.754 15.815 16.646 1.00 79.12 262 GLU A O 1
ATOM 2135 N N . PHE A 1 263 ? -1.329 15.503 17.394 1.00 80.50 263 PHE A N 1
ATOM 2136 C CA . PHE A 1 263 ? -1.612 14.339 16.571 1.00 80.50 263 PHE A CA 1
ATOM 2137 C C . PHE A 1 263 ? -1.723 14.708 15.092 1.00 80.50 263 PHE A C 1
ATOM 2139 O O . PHE A 1 263 ? -1.135 14.018 14.259 1.00 80.50 263 PHE A O 1
ATOM 2146 N N . LEU A 1 264 ? -2.391 15.814 14.749 1.00 78.31 264 LEU A N 1
ATOM 2147 C CA . LEU A 1 264 ? -2.421 16.344 13.383 1.00 78.31 264 LEU A CA 1
ATOM 2148 C C . LEU A 1 264 ? -1.014 16.678 12.877 1.00 78.31 264 LEU A C 1
ATOM 2150 O O . LEU A 1 264 ? -0.694 16.400 11.724 1.00 78.31 264 LEU A O 1
ATOM 2154 N N . GLU A 1 265 ? -0.149 17.248 13.716 1.00 80.81 265 GLU A N 1
ATOM 2155 C CA . GLU A 1 265 ? 1.237 17.534 13.329 1.00 80.81 265 GLU A CA 1
ATOM 2156 C C . GLU A 1 265 ? 2.066 16.269 13.091 1.00 80.81 265 GLU A C 1
ATOM 2158 O O . GLU A 1 265 ? 2.876 16.225 12.164 1.00 80.81 265 GLU A O 1
ATOM 2163 N N . ILE A 1 266 ? 1.894 15.239 13.920 1.00 77.25 266 ILE A N 1
ATOM 2164 C CA . ILE A 1 266 ? 2.672 14.000 13.816 1.00 77.25 266 ILE A CA 1
ATOM 2165 C C . ILE A 1 266 ? 2.147 13.110 12.679 1.00 77.25 266 ILE A C 1
ATOM 2167 O O . ILE A 1 266 ? 2.953 12.551 11.935 1.00 77.25 266 ILE A O 1
ATOM 2171 N N . SER A 1 267 ? 0.828 13.018 12.494 1.00 74.88 267 SER A N 1
ATOM 2172 C CA . SER A 1 267 ? 0.196 12.254 11.404 1.00 74.88 267 SER A CA 1
ATOM 2173 C C . SER A 1 267 ? 0.491 12.855 10.026 1.00 74.88 267 SER A C 1
ATOM 2175 O O . SER A 1 267 ? 0.870 12.114 9.123 1.00 74.88 267 SER A O 1
ATOM 2177 N N . LYS A 1 268 ? 0.479 14.192 9.879 1.00 74.50 268 LYS A N 1
ATOM 2178 C CA . LYS A 1 268 ? 0.835 14.888 8.622 1.00 74.50 268 LYS A CA 1
ATOM 2179 C C . LYS A 1 268 ? 2.268 14.654 8.143 1.00 74.50 268 LYS A C 1
ATOM 2181 O O . LYS A 1 268 ? 2.573 14.945 6.988 1.00 74.50 268 LYS A O 1
ATOM 2186 N N . LYS A 1 269 ? 3.170 14.163 9.001 1.00 73.25 269 LYS A N 1
ATOM 2187 C CA . LYS A 1 269 ? 4.532 13.786 8.580 1.00 73.25 269 LYS A CA 1
ATOM 2188 C C . LYS A 1 269 ? 4.537 12.539 7.695 1.00 73.25 269 LYS A C 1
ATOM 2190 O O . LYS A 1 269 ? 5.492 12.340 6.945 1.00 73.25 269 LYS A O 1
ATOM 2195 N N . GLY A 1 270 ? 3.510 11.699 7.804 1.00 69.25 270 GLY A N 1
ATOM 2196 C CA . GLY A 1 270 ? 3.319 10.522 6.970 1.00 69.25 270 GLY A CA 1
ATOM 2197 C C . GLY A 1 270 ? 2.452 10.825 5.748 1.00 69.25 270 GLY A C 1
ATOM 2198 O O . GLY A 1 270 ? 1.475 11.557 5.832 1.00 69.25 270 GLY A O 1
ATOM 2199 N N . ASP A 1 271 ? 2.754 10.186 4.614 1.00 76.00 271 ASP A N 1
ATOM 2200 C CA . ASP A 1 271 ? 1.858 10.184 3.440 1.00 76.00 271 ASP A CA 1
ATOM 2201 C C . ASP A 1 271 ? 0.789 9.073 3.575 1.00 76.00 271 ASP A C 1
ATOM 2203 O O . ASP A 1 271 ? 0.550 8.309 2.636 1.00 76.00 271 ASP A O 1
ATOM 2207 N N . TYR A 1 272 ? 0.227 8.887 4.772 1.00 82.94 272 TYR A N 1
ATOM 2208 C CA . TYR A 1 272 ? -0.770 7.860 5.088 1.00 82.94 272 TYR A CA 1
ATOM 2209 C C . TYR A 1 272 ? -1.723 8.338 6.175 1.00 82.94 272 TYR A C 1
ATOM 2211 O O . TYR A 1 272 ? -1.400 9.231 6.948 1.00 82.94 272 TYR A O 1
ATOM 2219 N N . LYS A 1 273 ? -2.888 7.695 6.237 1.00 86.12 273 LYS A N 1
ATOM 2220 C CA . LYS A 1 273 ? -3.945 8.010 7.197 1.00 86.12 273 LYS A CA 1
ATOM 2221 C C . LYS A 1 273 ? -3.821 7.168 8.460 1.00 86.12 273 LYS A C 1
ATOM 2223 O O . LYS A 1 273 ? -3.375 6.019 8.388 1.00 86.12 273 LYS A O 1
ATOM 2228 N N . VAL A 1 274 ? -4.207 7.715 9.607 1.00 88.62 274 VAL A N 1
ATOM 2229 C CA . VAL A 1 274 ? -4.164 7.007 10.893 1.00 88.62 274 VAL A CA 1
ATOM 2230 C C . VAL A 1 274 ? -5.554 6.981 11.519 1.00 88.62 274 VAL A C 1
ATOM 2232 O O . VAL A 1 274 ? -6.138 8.030 11.765 1.00 88.62 274 VAL A O 1
ATOM 2235 N N . ASP A 1 275 ? -6.040 5.780 11.828 1.00 89.62 275 ASP A N 1
ATOM 2236 C CA . ASP A 1 275 ? -7.325 5.557 12.492 1.00 89.62 275 ASP A CA 1
ATOM 2237 C C . ASP A 1 275 ? -7.111 5.044 13.912 1.00 89.62 275 ASP A C 1
ATOM 2239 O O . ASP A 1 275 ? -6.321 4.120 14.137 1.00 89.62 275 ASP A O 1
ATOM 2243 N N . LEU A 1 276 ? -7.851 5.615 14.861 1.00 90.00 276 LEU A N 1
ATOM 2244 C CA . LEU A 1 276 ? -7.873 5.211 16.263 1.00 90.00 276 LEU A CA 1
ATOM 2245 C C . LEU A 1 276 ? -9.266 4.679 16.603 1.00 90.00 276 LEU A C 1
ATOM 2247 O O . LEU A 1 276 ? -10.253 5.417 16.567 1.00 90.00 276 LEU A O 1
ATOM 2251 N N . ILE A 1 277 ? -9.332 3.391 16.930 1.00 89.25 277 ILE A N 1
ATOM 2252 C CA . ILE A 1 277 ? -10.573 2.665 17.198 1.00 89.25 277 ILE A CA 1
ATOM 2253 C C . ILE A 1 277 ? -10.505 2.072 18.602 1.00 89.25 277 ILE A C 1
ATOM 2255 O O . ILE A 1 277 ? -9.561 1.357 18.944 1.00 89.25 277 ILE A O 1
ATOM 2259 N N . GLU A 1 278 ? -11.514 2.355 19.412 1.00 89.00 278 GLU A N 1
ATOM 2260 C CA . GLU A 1 278 ? -11.686 1.783 20.740 1.00 89.00 278 GLU A CA 1
ATOM 2261 C C . GLU A 1 278 ? -12.624 0.568 20.671 1.00 89.00 278 GLU A C 1
ATOM 2263 O O . GLU A 1 278 ? -13.634 0.564 19.971 1.00 89.00 278 GLU A O 1
ATOM 2268 N N . GLU A 1 279 ? -12.237 -0.516 21.333 1.00 86.19 279 GLU A N 1
ATOM 2269 C CA . GLU A 1 279 ? -12.957 -1.783 21.386 1.00 86.19 279 GLU A CA 1
ATOM 2270 C C . GLU A 1 279 ? -13.745 -1.878 22.685 1.00 86.19 279 GLU A C 1
ATOM 2272 O O . GLU A 1 279 ? -13.170 -2.059 23.759 1.00 86.19 279 GLU A O 1
ATOM 2277 N N . ASN A 1 280 ? -15.067 -1.816 22.555 1.00 81.88 280 ASN A N 1
ATOM 2278 C CA . ASN A 1 280 ? -16.012 -2.057 23.634 1.00 81.88 280 ASN A CA 1
ATOM 2279 C C . ASN A 1 280 ? -16.408 -3.541 23.663 1.00 81.88 280 ASN A C 1
ATOM 2281 O O . ASN A 1 280 ? -16.105 -4.306 22.746 1.00 81.88 280 ASN A O 1
ATOM 22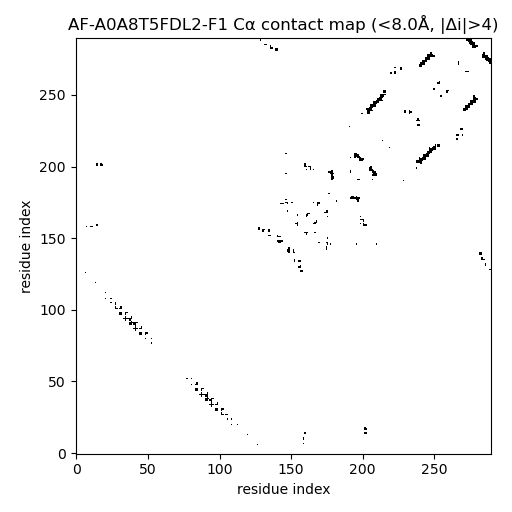85 N N . GLU A 1 281 ? -17.127 -3.961 24.706 1.00 73.94 281 GLU A N 1
ATOM 2286 C CA . GLU A 1 281 ? -17.497 -5.372 24.907 1.00 73.94 281 GLU A CA 1
ATOM 2287 C C . GLU A 1 281 ? -18.214 -5.994 23.697 1.00 73.94 281 GLU A C 1
ATOM 2289 O O . GLU A 1 281 ? -17.938 -7.141 23.346 1.00 73.94 281 GLU A O 1
ATOM 2294 N N . ASN A 1 282 ? -19.085 -5.222 23.033 1.00 70.69 282 ASN A N 1
ATOM 2295 C CA . ASN A 1 282 ? -19.918 -5.681 21.915 1.00 70.69 282 ASN A CA 1
ATOM 2296 C C . ASN A 1 282 ? -19.900 -4.752 20.685 1.00 70.69 282 ASN A C 1
ATOM 2298 O O . ASN A 1 282 ? -20.646 -4.999 19.740 1.00 70.69 282 ASN A O 1
ATOM 2302 N N . SER A 1 283 ? -19.082 -3.696 20.679 1.00 76.19 283 SER A N 1
ATOM 2303 C CA . SER A 1 283 ? -19.007 -2.737 19.567 1.00 76.19 283 SER A CA 1
ATOM 2304 C C . SER A 1 283 ? -17.632 -2.076 19.456 1.00 76.19 283 SER A C 1
ATOM 2306 O O . SER A 1 283 ? -16.797 -2.190 20.352 1.00 76.19 283 SER A O 1
ATOM 2308 N N . TYR A 1 284 ? -17.392 -1.366 18.357 1.00 82.38 284 TYR A N 1
ATOM 2309 C CA . TYR A 1 284 ? -16.242 -0.475 18.222 1.00 82.38 284 TYR A CA 1
ATOM 2310 C C . TYR A 1 284 ? -16.706 0.985 18.308 1.00 82.38 284 TYR A C 1
ATOM 2312 O O . TYR A 1 284 ? -17.771 1.332 17.804 1.00 82.38 284 TYR A O 1
ATOM 2320 N N . SER A 1 285 ? -15.909 1.850 18.927 1.00 81.69 285 SER A N 1
ATOM 2321 C CA . SER A 1 285 ? -16.082 3.304 18.904 1.00 81.69 285 SER A CA 1
ATOM 2322 C C . SER A 1 285 ? -14.915 3.953 18.172 1.00 81.69 285 SER A C 1
ATOM 2324 O O . SER A 1 285 ? -13.770 3.509 18.235 1.00 81.69 285 SER A O 1
ATOM 2326 N N . VAL A 1 286 ? -15.207 5.019 17.438 1.00 83.69 286 VAL A N 1
ATOM 2327 C CA . VAL A 1 286 ? -14.186 5.790 16.734 1.00 83.69 286 VAL A CA 1
ATOM 2328 C C . VAL A 1 286 ? -13.674 6.889 17.657 1.00 83.69 286 VAL A C 1
ATOM 2330 O O . VAL A 1 286 ? -14.455 7.730 18.092 1.00 83.69 286 VAL A O 1
ATOM 2333 N N . ILE A 1 287 ? -12.364 6.910 17.903 1.00 83.69 287 ILE A N 1
ATOM 2334 C CA .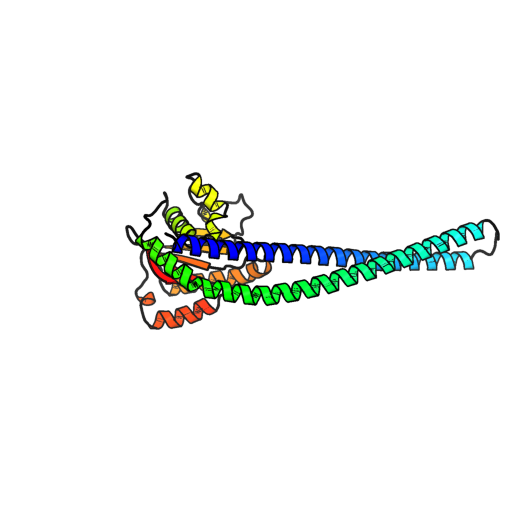 ILE A 1 287 ? -11.688 8.029 18.576 1.00 83.69 287 ILE A CA 1
ATOM 2335 C C . ILE A 1 287 ? -11.205 9.044 17.541 1.00 83.69 287 ILE A C 1
ATOM 2337 O O . ILE A 1 287 ? -11.379 10.246 17.717 1.00 83.69 287 ILE A O 1
ATOM 2341 N N . TRP A 1 288 ? -10.621 8.562 16.440 1.00 84.12 288 TRP A N 1
ATOM 2342 C CA . TRP A 1 288 ? -10.112 9.407 15.365 1.00 84.12 288 TRP A CA 1
ATOM 2343 C C . TRP A 1 288 ? -10.139 8.680 14.018 1.00 84.12 288 TRP A C 1
ATOM 2345 O O . TRP A 1 288 ? -9.801 7.498 13.948 1.00 84.12 288 TRP A O 1
ATOM 2355 N N . ILE A 1 289 ? -10.491 9.401 12.951 1.00 81.56 289 ILE A N 1
ATOM 2356 C CA . ILE A 1 289 ? -10.348 8.969 11.552 1.00 81.56 289 ILE A CA 1
ATOM 2357 C C . ILE A 1 289 ? -9.740 10.128 10.771 1.00 81.56 289 ILE A C 1
ATOM 2359 O O . ILE A 1 289 ? -10.285 11.235 10.830 1.00 81.56 289 ILE A O 1
ATOM 2363 N N . ASP A 1 290 ? -8.666 9.828 10.041 1.00 71.75 290 ASP A N 1
ATOM 2364 C CA . ASP A 1 290 ? -7.974 10.708 9.086 1.00 71.75 290 ASP A CA 1
ATOM 2365 C C . ASP A 1 290 ? -8.268 10.321 7.619 1.00 71.75 290 ASP A C 1
ATOM 2367 O O . ASP A 1 290 ? -8.606 9.140 7.324 1.00 71.75 290 ASP A O 1
#

Mean predicted aligned error: 13.75 Å

Foldseek 3Di:
DVVLVVLVVLLVVLVVVLVVLVVLLVVLVVLLVQLVVLQVQLVVLQVVLVVQVVVVVVVVVVDPDDDDVVVVVVVVSVVVSVVSNVSSVVSNVVSVVSNVVSVVVNVVSVVVVVVVVVVVVVVCQVVLVVQQVCCQVPPWQDDDDPVLSVLVSVCSSRVQSCPFPQVVCVVVVHHRQFLCNVPDDDPDPPLQSVFRDWTFGSSAIETEHEEAEDEPVNVLVVLVSLLVSQVVVVVVVHHAAEYEYEYQDYDVNCVDPVNVVVVVVSQVSGNYWYWYWHDDPTGIDGSDTD

Radius of gyration: 29.84 Å; Cα contacts (8 Å, |Δi|>4): 310; chains: 1; bounding box: 77×40×90 Å

=== Feature glossary ===
Key to the feature types in this record:

— What the protein is —

Primary structure: the covalent order of the twenty standard amino acids along the backbone. Two proteins with the same sequence will (almost always) fold to the same structure; two with 30% identity often share a fold but not the details.

Database cross-references. InterPro integrates a dozen domain/family signature databases into unified entries with residue-range hits. GO terms attach function/process/location labels with evidence codes. CATH codes position the fold in a four-level structural taxonomy. Organism is the NCBI-taxonomy species name.

— Where its atoms are —

The mmCIF block holds the 3D Cartesian coordinates of each backbone atom (N, Cα, C, O) in ångströms. mmCIF is the PDB's canonical archive format — a tagged-loop text representation of the atomic model.

Six rendered views show the 3D structure from the faces of a cube — i.e. along ±x, ±y, ±z. Rendering representation is drawn randomly per protein from cartoon (secondary-structure ribbons), sticks (backbone bonds), or molecular surface; coloring is either N→C rainbow (blue at the N-terminus through red at the C-terminus) or one color per chain.

— Local backbone conformation —

DSSP 8-state secondary structure assigns each residue one of H (α-helix), G (3₁₀-helix), I (π-helix), E (extended β-strand), B (isolated β-bridge), T (hydrogen-bonded turn), S (bend), or '-' (coil). The assignment is computed from backbone hydrogen-bond geometry via the Kabsch–Sander algorithm.

P-SEA three-state annotation labels each residue as helix, strand, or coil based purely on the geometry of the Cα trace. It serves as a fallback when the full backbone (and thus DSSP) is unavailable.

The φ/ψ torsion pair specifies the backbone conformation at each residue. φ rotates about the N–Cα bond, ψ about the Cα–C bond. Steric clashes forbid most of the (φ, ψ) plane — the allowed regions (α-helix basin, β-sheet basin, left-handed helix) are the Ramachandran-allowed regions.

— Global shape and packing —

The geometric summary reports three shape descriptors. Rg (radius of gyration) measures how spread out the Cα atoms are about their centre of mass; compact globular proteins have small Rg, elongated or unfolded ones large. Cα contacts (<8 Å, |i−j|>4) count long-range residue pairs in spatial proximity — high for tightly packed folds, near zero for rods or random coil. The bounding-box extents give the protein's footprint along x, y, z in Å.

Accessible surface area quantifies burial. A residue with SASA near zero is packed into the hydrophobic core; one with SASA >100 Å² sits on the surface. Computed here via the Shrake–Rupley numerical algorithm with a 1.4 Å probe.

Plot images: a contact map (which residues are close in 3D, as an N×N binary image), a Ramachandran scatter (backbone torsion angles, revealing secondary-structure composition at a glance), and — for AlphaFold structures — a PAE heatmap (pairwise prediction confidence).

— Structural neighborhood —

The Foldseek 3Di string encodes local tertiary geometry as a 20-letter alphabet — one character per residue — derived from the relative positions of nearby Cα atoms. Unlike the amino-acid sequence, 3Di is a direct function of the 3D structure, so two proteins with the same fold have similar 3Di strings even at low sequence identity.

Nearest PDB neighbors are the top structural matches found by Foldseek when searching this structure against the entire Protein Data Bank. Each hit reports a TM-score (0 to 1; >0.5 almost always implies the same fold) and an E-value. These are *structural* homologs — they may share no detectable sequence similarity.

— Confidence and disorder —

For AlphaFold models, the B-factor field carries pLDDT — the model's own estimate of local accuracy on a 0–100 scale. Regions with pLDDT<50 should be treated as essentially unmodeled; they often correspond to intrinsically disordered segments.

B-factor (Debye–Waller factor) reflects atomic displacement in the crystal lattice. It is an experimental observable (units Å²), not a prediction; low values mean the atom is pinned down, high values mean it moves or is heterogeneous across the crystal.

Predicted aligned error is AlphaFold's pairwise confidence. Unlike pLDDT (per-residue), PAE is per-residue-pair and captures whether two parts of the structure are correctly placed relative to each other. Units are ångströms of expected positional error.